Protein AF-A0A399SIH5-F1 (afdb_monomer_lite)

Organism: NCBI:txid33014

InterPro domains:
  IPR046306 Protein of unknown function DUF6421 [PF19985] (27-354)

Foldseek 3Di:
DDDDDDDDDDDDDDPLLVVVLCLCVDPLNVLLQVLLVVLQVQADQLRFRPDLVCLVVNLVSLVSNLVSLVVCLVSQVVLNQLSVLQSVQSVVCSVVPRGRGASVRSLVSDAVLVVQDAFRKDWDWAQFAFVQFHSGRGTKIFIKTFHCDPLNVVCCVPPLPDSAETEIAGPDIHCSVVGLRFWDFSVGGGHPDDDPRRHIYGHLLSLLQLLLVFLVVVCVVVVDDDDPLQVVSSVDSSLSSVLVSLLCSQLQSQQCDDPDHHNPRDPPPDDDLQVVLVSSLVSLVRSLVVLVVLLVVLVPDDPVPDDPSSVSSNSSSVVSNVSSLSCLQGVLVPDDDPPSSSSVVNSVVVVVVD

Radius of gyration: 22.56 Å; chains: 1; bounding box: 66×42×82 Å

Sequence (354 aa):
MSSAAAPAAVIGEPEAVEDVARVAPSPAWLALKDAAVALQPMQVKDGSIPDAAHHAEAARLITVIRDSVRALAPLFPHDAAYLAALDVDFARWVDQGLGVPDFLDSLSAFQPQRDRVDGIRHLVVFPMTTQNGSASRLVEAVLIEVVWPEFVAELEAGDYGNALFVPIRFVDFTPGYDTNSAVLFPETVAMREVPTFTWGAIFADREAARFRRVVRHAAEVTKLELPEDARRLLDDQRLAEETFVMWDLIHDRTHMRGDLPFDPFMIKQRMPFFLYSIEELRCDLTAFREAVRIQRRLAAVDPAERTAADDALLERAGMVQHAVILDRIFRFAITGSRVRNYDGLGGQLLFAWL

Secondary structure (DSSP, 8-state):
---PPPPPP--S-SHHHHHHTTSTT-HHHHHHHHHHHHHGGG--TTS----GGGHHHHHHHHHHHHHHHHHHGGG-GGGHHHHHHHHHHHHHHHHTTS-S---HHHHHH--GGG---TT-EEEEEEEE--TTS-SS-EEEEEEEEE---HHHHHHHHTTT--TTEEEEEEEEE-GGGSSS--EE-GGGB--SS------EEEEHHHHHHHHHHHHHHHHHHHTPPPPHHHHHHHH-HHHHHHHHHHHHHHHHHHHT-SSS---TT-TT----HHHHHHHHHHHHHHHHHHHHHHHHHHHTS-TTT--HHHHHHHHHHHHHHHHHHHIIIIIHHHSS-SSS-HHHHHHHHHHHH-

pLDDT: mean 89.76, std 15.61, range [26.11, 98.94]

Structure (mmCIF, N/CA/C/O backbone):
data_AF-A0A399SIH5-F1
#
_entry.id   AF-A0A399SIH5-F1
#
loop_
_atom_site.group_PDB
_atom_site.id
_atom_site.type_symbol
_atom_site.label_atom_id
_atom_site.label_alt_id
_atom_site.label_comp_id
_atom_site.label_asym_id
_atom_site.label_entity_id
_atom_site.label_seq_id
_atom_site.pdbx_PDB_ins_code
_atom_site.Cartn_x
_atom_site.Cartn_y
_atom_site.Cartn_z
_atom_site.occupancy
_atom_site.B_iso_or_equiv
_atom_site.auth_seq_id
_atom_site.auth_comp_id
_atom_site.auth_asym_id
_atom_site.auth_atom_id
_atom_site.pdbx_PDB_model_num
ATOM 1 N N . MET A 1 1 ? -36.072 -5.102 -52.618 1.00 38.53 1 MET A N 1
ATOM 2 C CA . MET A 1 1 ? -35.632 -5.812 -51.402 1.00 38.53 1 MET A CA 1
ATOM 3 C C . MET A 1 1 ? -34.353 -5.147 -50.926 1.00 38.53 1 MET A C 1
ATOM 5 O O . MET A 1 1 ? -33.321 -5.339 -51.546 1.00 38.53 1 MET A O 1
ATOM 9 N N . SER A 1 2 ? -34.449 -4.288 -49.915 1.00 32.66 2 SER A N 1
ATOM 10 C CA . SER A 1 2 ? -33.301 -3.722 -49.204 1.00 32.66 2 SER A CA 1
ATOM 11 C C . SER A 1 2 ? -33.669 -3.779 -47.728 1.00 32.66 2 SER A C 1
ATOM 13 O O . SER A 1 2 ? -34.624 -3.126 -47.313 1.00 32.66 2 SER A O 1
ATOM 15 N N . SER A 1 3 ? -33.010 -4.666 -46.989 1.00 32.03 3 SER A N 1
ATOM 16 C CA . SER A 1 3 ? -33.192 -4.848 -45.551 1.00 32.03 3 SER A CA 1
ATOM 17 C C . SER A 1 3 ? -32.075 -4.086 -44.853 1.00 32.03 3 SER A C 1
ATOM 19 O O . SER A 1 3 ? -30.923 -4.510 -44.903 1.00 32.03 3 SER A O 1
ATOM 21 N N . ALA A 1 4 ? -32.412 -2.957 -44.232 1.00 34.72 4 ALA A N 1
ATOM 22 C CA . ALA A 1 4 ? -31.512 -2.251 -43.333 1.00 34.72 4 ALA A CA 1
ATOM 23 C C . ALA A 1 4 ? -31.422 -3.035 -42.015 1.00 34.72 4 ALA A C 1
ATOM 25 O O . ALA A 1 4 ? -32.435 -3.256 -41.354 1.00 34.72 4 ALA A O 1
ATOM 26 N N . ALA A 1 5 ? -30.220 -3.488 -41.660 1.00 34.25 5 ALA A N 1
ATOM 27 C CA . ALA A 1 5 ? -29.947 -4.097 -40.366 1.00 34.25 5 ALA A CA 1
ATOM 28 C C . ALA A 1 5 ? -29.841 -3.000 -39.294 1.00 34.25 5 ALA A C 1
ATOM 30 O O . ALA A 1 5 ? -29.122 -2.017 -39.477 1.00 34.25 5 ALA A O 1
ATOM 31 N N . ALA A 1 6 ? -30.576 -3.163 -38.194 1.00 33.84 6 ALA A N 1
ATOM 32 C CA . ALA A 1 6 ? -30.481 -2.306 -37.017 1.00 33.84 6 ALA A CA 1
ATOM 33 C C . ALA A 1 6 ? -29.166 -2.577 -36.257 1.00 33.84 6 ALA A C 1
ATOM 35 O O . ALA A 1 6 ? -28.733 -3.732 -36.210 1.00 33.84 6 ALA A O 1
ATOM 36 N N . PRO A 1 7 ? -28.531 -1.560 -35.644 1.00 32.50 7 PRO A N 1
ATOM 37 C CA . PRO A 1 7 ? -27.351 -1.781 -34.823 1.00 32.50 7 PRO A CA 1
ATOM 38 C C . PRO A 1 7 ? -27.742 -2.490 -33.521 1.00 32.50 7 PRO A C 1
ATOM 40 O O . PRO A 1 7 ? -28.706 -2.117 -32.851 1.00 32.50 7 PRO A O 1
ATOM 43 N N . ALA A 1 8 ? -26.988 -3.538 -33.194 1.00 30.84 8 ALA A N 1
ATOM 44 C CA . ALA A 1 8 ? -27.114 -4.291 -31.958 1.00 30.84 8 ALA A CA 1
ATOM 45 C C . ALA A 1 8 ? -26.747 -3.408 -30.756 1.00 30.84 8 ALA A C 1
ATOM 47 O O . ALA A 1 8 ? -25.714 -2.739 -30.757 1.00 30.84 8 ALA A O 1
ATOM 48 N N . ALA A 1 9 ? -27.604 -3.418 -29.737 1.00 26.11 9 ALA A N 1
ATOM 49 C CA . ALA A 1 9 ? -27.335 -2.791 -28.454 1.00 26.11 9 ALA A CA 1
ATOM 50 C C . ALA A 1 9 ? -26.203 -3.545 -27.742 1.00 26.11 9 ALA A C 1
ATOM 52 O O . ALA A 1 9 ? -26.313 -4.745 -27.490 1.00 26.11 9 ALA A O 1
ATOM 53 N N . VAL A 1 10 ? -25.125 -2.832 -27.420 1.00 32.03 10 VAL A N 1
ATOM 54 C CA . VAL A 1 10 ? -24.095 -3.292 -26.485 1.00 32.03 10 VAL A CA 1
ATOM 55 C C . VAL A 1 10 ? -24.704 -3.207 -25.086 1.00 32.03 10 VAL A C 1
ATOM 57 O O . VAL A 1 10 ? -25.053 -2.125 -24.619 1.00 32.03 10 VAL A O 1
ATOM 60 N N . ILE A 1 11 ? -24.919 -4.364 -24.464 1.00 35.00 11 ILE A N 1
ATOM 61 C CA . ILE A 1 11 ? -25.505 -4.505 -23.129 1.00 35.00 11 ILE A CA 1
ATOM 62 C C . ILE A 1 11 ? -24.367 -4.551 -22.103 1.00 35.00 11 ILE A C 1
ATOM 64 O O . ILE A 1 11 ? -23.522 -5.433 -22.195 1.00 35.00 11 ILE A O 1
ATOM 68 N N . GLY A 1 12 ? -24.429 -3.648 -21.116 1.00 40.28 12 GLY A N 1
ATOM 69 C CA . GLY A 1 12 ? -23.922 -3.848 -19.752 1.00 40.28 12 GLY A CA 1
ATOM 70 C C . GLY A 1 12 ? -22.444 -3.553 -19.492 1.00 40.28 12 GLY A C 1
ATOM 71 O O . GLY A 1 12 ? -21.645 -4.472 -19.537 1.00 40.28 12 GLY A O 1
ATOM 72 N N . GLU A 1 13 ? -22.129 -2.287 -19.186 1.00 45.75 13 GLU A N 1
ATOM 73 C CA . GLU A 1 13 ? -21.290 -1.808 -18.057 1.00 45.75 13 GLU A CA 1
ATOM 74 C C . GLU A 1 13 ? -20.807 -0.366 -18.317 1.00 45.75 13 GLU A C 1
ATOM 76 O O . GLU A 1 13 ? -19.806 -0.136 -18.995 1.00 45.75 13 GLU A O 1
ATOM 81 N N . PRO A 1 14 ? -21.563 0.634 -17.827 1.00 38.62 14 PRO A N 1
ATOM 82 C CA . PRO A 1 14 ? -20.914 1.852 -17.327 1.00 38.62 14 PRO A CA 1
ATOM 83 C C . PRO A 1 14 ? -21.464 2.361 -15.979 1.00 38.62 14 PRO A C 1
ATOM 85 O O . PRO A 1 14 ? -20.824 3.189 -15.341 1.00 38.62 14 PRO A O 1
ATOM 88 N N . GLU A 1 15 ? -22.614 1.865 -15.504 1.00 35.88 15 GLU A N 1
ATOM 89 C CA . GLU A 1 15 ? -23.280 2.419 -14.309 1.00 35.88 15 GLU A CA 1
ATOM 90 C C . GLU A 1 15 ? -22.529 2.112 -13.004 1.00 35.88 15 GLU A C 1
ATOM 92 O O . GLU A 1 15 ? -22.389 2.993 -12.162 1.00 35.88 15 GLU A O 1
ATOM 97 N N . ALA A 1 16 ? -21.982 0.901 -12.846 1.00 46.56 16 ALA A N 1
ATOM 98 C CA . ALA A 1 16 ? -21.290 0.514 -11.613 1.00 46.56 16 ALA A CA 1
ATOM 99 C C . ALA A 1 16 ? -19.972 1.284 -11.409 1.00 46.56 16 ALA A C 1
ATOM 101 O O . ALA A 1 16 ? -19.671 1.701 -10.297 1.00 46.56 16 ALA A O 1
ATOM 102 N N . VAL A 1 17 ? -19.207 1.532 -12.478 1.00 44.59 17 VAL A N 1
ATOM 103 C CA . VAL A 1 17 ? -17.901 2.215 -12.404 1.00 44.59 17 VAL A CA 1
ATOM 104 C C . VAL A 1 17 ? -18.067 3.720 -12.135 1.00 44.59 17 VAL A C 1
ATOM 106 O O . VAL A 1 17 ? -17.287 4.303 -11.378 1.00 44.59 17 VAL A O 1
ATOM 109 N N . GLU A 1 18 ? -19.116 4.352 -12.681 1.00 44.78 18 GLU A N 1
ATOM 110 C CA . GLU A 1 18 ? -19.442 5.757 -12.392 1.00 44.78 18 GLU A CA 1
ATOM 111 C C . GLU A 1 18 ? -19.960 5.981 -10.957 1.00 44.78 18 GLU A C 1
ATOM 113 O O . GLU A 1 18 ? -19.755 7.065 -10.401 1.00 44.78 18 GLU A O 1
ATOM 118 N N . ASP A 1 19 ? -20.577 4.977 -10.320 1.00 55.44 19 ASP A N 1
ATOM 119 C CA . ASP A 1 19 ? -21.121 5.108 -8.959 1.00 55.44 19 ASP A CA 1
ATOM 120 C C . ASP A 1 19 ? -20.035 4.994 -7.872 1.00 55.44 19 ASP A C 1
ATOM 122 O O . ASP A 1 19 ? -20.044 5.752 -6.895 1.00 55.44 19 ASP A O 1
ATOM 126 N N . VAL A 1 20 ? -19.011 4.149 -8.068 1.00 57.31 20 VAL A N 1
ATOM 127 C CA . VAL A 1 20 ? -17.885 4.062 -7.115 1.00 57.31 20 VAL A CA 1
ATOM 128 C C . VAL A 1 20 ? -17.006 5.327 -7.149 1.00 57.31 20 VAL A C 1
ATOM 130 O O . VAL A 1 20 ? -16.393 5.701 -6.141 1.00 57.31 20 VAL A O 1
ATOM 133 N N . ALA A 1 21 ? -16.999 6.067 -8.270 1.00 60.75 21 ALA A N 1
ATOM 134 C CA . ALA A 1 21 ? -16.364 7.387 -8.393 1.00 60.75 21 ALA A CA 1
ATOM 135 C C . ALA A 1 21 ? -16.863 8.400 -7.344 1.00 60.75 21 ALA A C 1
ATOM 137 O O . ALA A 1 21 ? -16.129 9.315 -6.965 1.00 60.75 21 ALA A O 1
ATOM 138 N N . ARG A 1 22 ? -18.087 8.210 -6.831 1.00 75.62 22 ARG A N 1
ATOM 139 C CA . ARG A 1 22 ? -18.769 9.115 -5.896 1.00 75.62 22 ARG A CA 1
ATOM 140 C C . ARG A 1 22 ? -18.737 8.660 -4.438 1.00 75.62 22 ARG A C 1
ATOM 142 O O . ARG A 1 22 ? -19.352 9.317 -3.600 1.00 75.62 22 ARG A O 1
ATOM 149 N N . VAL A 1 23 ? -18.003 7.596 -4.100 1.00 84.56 23 VAL A N 1
ATOM 150 C CA . VAL A 1 23 ? -17.940 7.105 -2.711 1.00 84.56 23 VAL A CA 1
ATOM 151 C C . VAL A 1 23 ? -17.301 8.133 -1.779 1.00 84.56 23 VAL A C 1
ATOM 153 O O . VAL A 1 23 ? -17.862 8.410 -0.723 1.00 84.56 23 VAL A O 1
ATOM 156 N N . ALA A 1 24 ? -16.186 8.753 -2.175 1.00 86.38 24 ALA A N 1
ATOM 157 C CA . ALA A 1 24 ? -15.471 9.728 -1.345 1.00 86.38 24 ALA A CA 1
ATOM 158 C C . ALA A 1 24 ? -16.309 10.969 -0.949 1.00 86.38 24 ALA A C 1
ATOM 160 O O . ALA A 1 24 ? -16.215 11.413 0.191 1.00 86.38 24 ALA A O 1
ATOM 161 N N . PRO A 1 25 ? -17.166 11.542 -1.815 1.00 90.81 25 PRO A N 1
ATOM 162 C CA . PRO A 1 25 ? -18.105 12.583 -1.386 1.00 90.81 25 PRO A CA 1
ATOM 163 C C . PRO A 1 25 ? -19.426 12.046 -0.799 1.00 90.81 25 PRO A C 1
ATOM 165 O O . PRO A 1 25 ? -20.298 12.848 -0.461 1.00 90.81 25 PRO A O 1
ATOM 168 N N . SER A 1 26 ? -19.632 10.726 -0.705 1.00 94.00 26 SER A N 1
ATOM 169 C CA . SER A 1 26 ? -20.916 10.165 -0.268 1.00 94.00 26 SER A CA 1
ATOM 170 C C . SER A 1 26 ? -21.184 10.418 1.226 1.00 94.00 26 SER A C 1
ATOM 172 O O . SER A 1 26 ? -20.269 10.307 2.047 1.00 94.00 26 SER A O 1
ATOM 174 N N . PRO A 1 27 ? -22.444 10.685 1.630 1.00 96.38 27 PRO A N 1
ATOM 175 C CA . PRO A 1 27 ? -22.786 10.869 3.041 1.00 96.38 27 PRO A CA 1
ATOM 176 C C . PRO A 1 27 ? -22.423 9.671 3.927 1.00 96.38 27 PRO A C 1
ATOM 178 O O . PRO A 1 27 ? -22.022 9.863 5.070 1.00 96.38 27 PRO A O 1
ATOM 181 N N . ALA A 1 28 ? -22.539 8.445 3.402 1.00 97.44 28 ALA A N 1
ATOM 182 C CA . ALA A 1 28 ? -22.207 7.230 4.142 1.00 97.44 28 ALA A CA 1
ATOM 183 C C . ALA A 1 28 ? -20.704 7.139 4.439 1.00 97.44 28 ALA A C 1
ATOM 185 O O . ALA A 1 28 ? -20.315 6.846 5.563 1.00 97.44 28 ALA A O 1
ATOM 186 N N . TRP A 1 29 ? -19.848 7.451 3.465 1.00 97.81 29 TRP A N 1
ATOM 187 C CA . TRP A 1 29 ? -18.404 7.474 3.687 1.00 97.81 29 TRP A CA 1
ATOM 188 C C . TRP A 1 29 ? -17.974 8.565 4.670 1.00 97.81 29 TRP A C 1
ATOM 190 O O . TRP A 1 29 ? -17.179 8.298 5.570 1.00 97.81 29 TRP A O 1
ATOM 200 N N . LEU A 1 30 ? -18.530 9.774 4.545 1.00 98.06 30 LEU A N 1
ATOM 201 C CA . LEU A 1 30 ? -18.239 10.864 5.478 1.00 98.06 30 LEU A CA 1
ATOM 202 C C . LEU A 1 30 ? -18.657 10.495 6.909 1.00 98.06 30 LEU A C 1
ATOM 204 O O . LEU A 1 30 ? -17.866 10.655 7.835 1.00 98.06 30 LEU A O 1
ATOM 208 N N . ALA A 1 31 ? -19.845 9.907 7.084 1.00 98.62 31 ALA A N 1
ATOM 209 C CA . ALA A 1 31 ? -20.307 9.421 8.384 1.00 98.62 31 ALA A CA 1
ATOM 210 C C . ALA A 1 31 ? -19.407 8.311 8.955 1.00 98.62 31 ALA A C 1
ATOM 212 O O . ALA A 1 31 ? -19.114 8.318 10.151 1.00 98.62 31 ALA A O 1
ATOM 213 N N . LEU A 1 32 ? -18.937 7.385 8.109 1.00 98.75 32 LEU A N 1
ATOM 214 C CA . LEU A 1 32 ? -17.993 6.335 8.494 1.00 98.75 32 LEU A CA 1
ATOM 215 C C . LEU A 1 32 ? -16.678 6.936 8.996 1.00 98.75 32 LEU A C 1
ATOM 217 O O . LEU A 1 32 ? -16.237 6.598 10.096 1.00 98.75 32 LEU A O 1
ATOM 221 N N . LYS A 1 33 ? -16.074 7.842 8.217 1.00 98.12 33 LYS A N 1
ATOM 222 C CA . LYS A 1 33 ? -14.829 8.532 8.581 1.00 98.12 33 LYS A CA 1
ATOM 223 C C . LYS A 1 33 ? -14.971 9.293 9.890 1.00 98.12 33 LYS A C 1
ATOM 225 O O . LYS A 1 33 ? -14.141 9.116 10.779 1.00 98.12 33 LYS A O 1
ATOM 230 N N . ASP A 1 34 ? -16.017 10.102 10.023 1.00 98.75 34 ASP A N 1
ATOM 231 C CA . ASP A 1 34 ? -16.247 10.915 11.217 1.00 98.75 34 ASP A CA 1
ATOM 232 C C . ASP A 1 34 ? -16.443 10.036 12.458 1.00 98.75 34 ASP A C 1
ATOM 234 O O . ASP A 1 34 ? -15.880 10.319 13.516 1.00 98.75 34 ASP A O 1
ATOM 238 N N . ALA A 1 35 ? -17.191 8.934 12.332 1.00 98.88 35 ALA A N 1
ATOM 239 C CA . ALA A 1 35 ? -17.404 7.998 13.429 1.00 98.88 35 ALA A CA 1
ATOM 240 C C . ALA A 1 35 ? -16.126 7.245 13.819 1.00 98.88 35 ALA A C 1
ATOM 242 O O . ALA A 1 35 ? -15.856 7.096 15.012 1.00 98.88 35 ALA A O 1
ATOM 243 N N . ALA A 1 36 ? -15.325 6.815 12.837 1.00 98.75 36 ALA A N 1
ATOM 244 C CA . ALA A 1 36 ? -14.022 6.209 13.085 1.00 98.75 36 ALA A CA 1
ATOM 245 C C . ALA A 1 36 ? -13.118 7.189 13.841 1.00 98.75 36 ALA A C 1
ATOM 247 O O . ALA A 1 36 ? -12.663 6.860 14.931 1.00 98.75 36 ALA A O 1
ATOM 248 N N . VAL A 1 37 ? -12.952 8.421 13.343 1.00 98.69 37 VAL A N 1
ATOM 249 C CA . VAL A 1 37 ? -12.130 9.469 13.976 1.00 98.69 37 VAL A CA 1
ATOM 250 C C . VAL A 1 37 ? -12.610 9.804 15.389 1.00 98.69 37 VAL A C 1
ATOM 252 O O . VAL A 1 37 ? -11.790 9.935 16.295 1.00 98.69 37 VAL A O 1
ATOM 255 N N . ALA A 1 38 ? -13.921 9.908 15.610 1.00 98.81 38 ALA A N 1
ATOM 256 C CA . ALA A 1 38 ? -14.483 10.189 16.930 1.00 98.81 38 ALA A CA 1
ATOM 257 C C . ALA A 1 38 ? -14.276 9.042 17.938 1.00 98.81 38 ALA A C 1
ATOM 259 O O . ALA A 1 38 ? -14.252 9.295 19.143 1.00 98.81 38 ALA A O 1
ATOM 260 N N . LEU A 1 39 ? -14.110 7.800 17.468 1.00 98.75 39 LEU A N 1
ATOM 261 C CA . LEU A 1 39 ? -13.856 6.630 18.312 1.00 98.75 39 LEU A CA 1
ATOM 262 C C . LEU A 1 39 ? -12.399 6.575 18.800 1.00 98.75 39 LEU A C 1
ATOM 264 O O . LEU A 1 39 ? -12.144 6.154 19.930 1.00 98.75 39 LEU A O 1
ATOM 268 N N . GLN A 1 40 ? -11.446 7.028 17.978 1.00 98.44 40 GLN A N 1
ATOM 269 C CA . GLN A 1 40 ? -10.003 6.888 18.232 1.00 98.44 40 GLN A CA 1
ATOM 270 C C . GLN A 1 40 ? -9.533 7.420 19.601 1.00 98.44 40 GLN A C 1
ATOM 272 O O . GLN A 1 40 ? -8.745 6.726 20.244 1.00 98.44 40 GLN A O 1
ATOM 277 N N . PRO A 1 41 ? -10.004 8.578 20.118 1.00 98.31 41 PRO A N 1
ATOM 278 C CA . PRO A 1 41 ? -9.590 9.082 21.431 1.00 98.31 41 PRO A CA 1
ATOM 279 C C . PRO A 1 41 ? -9.961 8.173 22.611 1.00 98.31 41 PRO A C 1
ATOM 281 O O . PRO A 1 41 ? -9.395 8.326 23.691 1.00 98.31 41 PRO A O 1
ATOM 284 N N . MET A 1 42 ? -10.914 7.254 22.426 1.00 98.62 42 MET A N 1
ATOM 285 C CA . MET A 1 42 ? -11.361 6.307 23.454 1.00 98.62 42 MET A CA 1
ATOM 286 C C . MET A 1 42 ? -10.533 5.016 23.447 1.00 98.62 42 MET A C 1
ATOM 288 O O . MET A 1 42 ? -10.570 4.257 24.417 1.00 98.62 42 MET A O 1
ATOM 292 N N . GLN A 1 43 ? -9.799 4.754 22.362 1.00 98.69 43 GLN A N 1
ATOM 293 C CA . GLN A 1 43 ? -9.000 3.547 22.197 1.00 98.69 43 GLN A CA 1
ATOM 294 C C . GLN A 1 43 ? -7.633 3.693 22.871 1.00 98.69 43 GLN A C 1
ATOM 296 O O . GLN A 1 43 ? -6.935 4.696 22.714 1.00 98.69 43 GLN A O 1
ATOM 301 N N . VAL A 1 44 ? -7.207 2.651 23.585 1.00 98.44 44 VAL A N 1
ATOM 302 C CA . VAL A 1 44 ? -5.826 2.536 24.072 1.00 98.44 44 VAL A CA 1
ATOM 303 C C . VAL A 1 44 ? -4.949 1.803 23.050 1.00 98.44 44 VAL A C 1
ATOM 305 O O . VAL A 1 44 ? -5.383 1.446 21.958 1.00 98.44 44 VAL A O 1
ATOM 308 N N . LYS A 1 45 ? -3.672 1.581 23.382 1.00 97.94 45 LYS A N 1
ATOM 309 C CA . LYS A 1 45 ? -2.657 1.085 22.437 1.00 97.94 45 LYS A CA 1
ATOM 310 C C . LYS A 1 45 ? -3.037 -0.210 21.705 1.00 97.94 45 LYS A C 1
ATOM 312 O O . LYS A 1 45 ? -2.731 -0.349 20.523 1.00 97.94 45 LYS A O 1
ATOM 317 N N . ASP A 1 46 ? -3.655 -1.165 22.390 1.00 97.81 46 ASP A N 1
ATOM 318 C CA . ASP A 1 46 ? -4.063 -2.443 21.792 1.00 97.81 46 ASP A CA 1
ATOM 319 C C . ASP A 1 46 ? -5.399 -2.375 21.034 1.00 97.81 46 ASP A C 1
ATOM 321 O O . ASP A 1 46 ? -5.793 -3.370 20.428 1.00 97.81 46 ASP A O 1
ATOM 325 N N . GLY A 1 47 ? -6.038 -1.202 21.023 1.00 98.31 47 GLY A N 1
ATOM 326 C CA . GLY A 1 47 ? -7.302 -0.908 20.360 1.00 98.31 47 GLY A CA 1
ATOM 327 C C . GLY A 1 47 ? -8.533 -1.043 21.250 1.00 98.31 47 GLY A C 1
ATOM 328 O O . GLY A 1 47 ? -9.609 -0.640 20.814 1.00 98.31 47 GLY A O 1
ATOM 329 N N . SER A 1 48 ? -8.391 -1.567 22.473 1.00 98.69 48 SER A N 1
ATOM 330 C CA . SER A 1 48 ? -9.495 -1.707 23.430 1.00 98.69 48 SER A CA 1
ATOM 331 C C . SER A 1 48 ? -9.975 -0.364 23.992 1.00 98.69 48 SER A C 1
ATOM 333 O O . SER A 1 48 ? -9.266 0.643 23.926 1.00 98.69 48 SER A O 1
ATOM 335 N N . ILE A 1 49 ? -11.176 -0.355 24.576 1.00 98.75 49 ILE A N 1
ATOM 336 C CA . ILE A 1 49 ? -11.766 0.794 25.276 1.00 98.75 4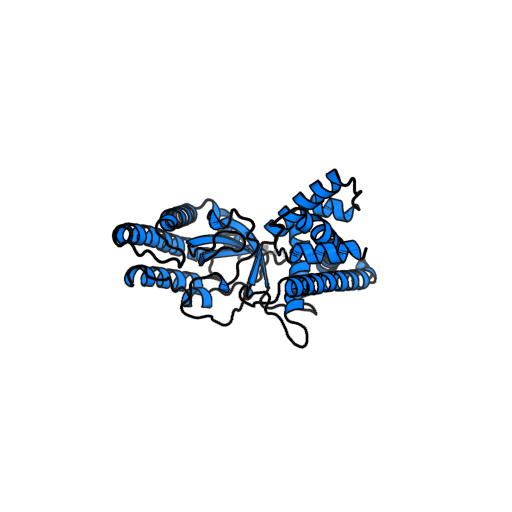9 ILE A CA 1
ATOM 337 C C . ILE A 1 49 ? -12.052 0.357 26.723 1.00 98.75 49 ILE A C 1
ATOM 339 O O . ILE A 1 49 ? -13.136 -0.144 27.016 1.00 98.75 49 ILE A O 1
ATOM 343 N N . PRO A 1 50 ? -11.083 0.480 27.650 1.00 97.94 50 PRO A N 1
ATOM 344 C CA . PRO A 1 50 ? -11.219 -0.058 29.005 1.00 97.94 50 PRO A CA 1
ATOM 345 C C . PRO A 1 50 ? -12.113 0.790 29.921 1.00 97.94 50 PRO A C 1
ATOM 347 O O . PRO A 1 50 ? -12.656 0.267 30.893 1.00 97.94 50 PRO A O 1
ATOM 350 N N . ASP A 1 51 ? -12.259 2.090 29.646 1.00 97.69 51 ASP A N 1
ATOM 351 C CA . ASP A 1 51 ? -13.109 2.970 30.448 1.00 97.69 51 ASP A CA 1
ATOM 352 C C . ASP A 1 51 ? -14.586 2.777 30.077 1.00 97.69 51 ASP A C 1
ATOM 354 O O . ASP A 1 51 ? -15.048 3.203 29.014 1.00 97.69 51 ASP A O 1
ATOM 358 N N . ALA A 1 52 ? -15.339 2.158 30.988 1.00 97.19 52 ALA A N 1
ATOM 359 C CA . ALA A 1 52 ? -16.766 1.900 30.829 1.00 97.19 52 ALA A CA 1
ATOM 360 C C . ALA A 1 52 ? -17.600 3.179 30.624 1.00 97.19 52 ALA A C 1
ATOM 362 O O . ALA A 1 52 ? -18.683 3.110 30.040 1.00 97.19 52 ALA A O 1
ATOM 363 N N . ALA A 1 53 ? -17.106 4.352 31.043 1.00 98.06 53 ALA A N 1
ATOM 364 C CA . ALA A 1 53 ? -17.772 5.627 30.779 1.00 98.06 53 ALA A CA 1
ATOM 365 C C . ALA A 1 53 ? -17.854 5.952 29.275 1.00 98.06 53 ALA A C 1
ATOM 367 O O . ALA A 1 53 ? -18.752 6.682 28.853 1.00 98.06 53 ALA A O 1
ATOM 368 N N . HIS A 1 54 ? -16.958 5.389 28.458 1.00 98.25 54 HIS A N 1
ATOM 369 C CA . HIS A 1 54 ? -16.943 5.571 27.007 1.00 98.25 54 HIS A CA 1
ATOM 370 C C . HIS A 1 54 ? -17.777 4.534 26.245 1.00 98.25 54 HIS A C 1
ATOM 372 O O . HIS A 1 54 ? -18.088 4.756 25.078 1.00 98.25 54 HIS A O 1
ATOM 378 N N . HIS A 1 55 ? -18.190 3.427 26.874 1.00 98.56 55 HIS A N 1
ATOM 379 C CA . HIS A 1 55 ? -18.806 2.291 26.171 1.00 98.56 55 HIS A CA 1
ATOM 380 C C . HIS A 1 55 ? -20.102 2.644 25.441 1.00 98.56 55 HIS A C 1
ATOM 382 O O . HIS A 1 55 ? -20.302 2.209 24.310 1.00 98.56 55 HIS A O 1
ATOM 388 N N . ALA A 1 56 ? -20.966 3.458 26.053 1.00 98.56 56 ALA A N 1
ATOM 389 C CA . ALA A 1 56 ? -22.230 3.857 25.433 1.00 98.56 56 ALA A CA 1
ATOM 390 C C . ALA A 1 56 ? -22.011 4.688 24.156 1.00 98.56 56 ALA A C 1
ATOM 392 O O . ALA A 1 56 ? -22.675 4.463 23.145 1.00 98.56 56 ALA A O 1
ATOM 393 N N . GLU A 1 57 ? -21.058 5.620 24.188 1.00 98.75 57 GLU A N 1
ATOM 394 C CA . GLU A 1 57 ? -20.735 6.451 23.029 1.00 98.75 57 GLU A CA 1
ATOM 395 C C . GLU A 1 57 ? -19.970 5.657 21.964 1.00 98.75 57 GLU A C 1
ATOM 397 O O . GLU A 1 57 ? -20.300 5.739 20.783 1.00 98.75 57 GLU A O 1
ATOM 402 N N . ALA A 1 58 ? -19.016 4.817 22.370 1.00 98.81 58 ALA A N 1
ATOM 403 C CA . ALA A 1 58 ? -18.302 3.924 21.465 1.00 98.81 58 ALA A CA 1
ATOM 404 C C . ALA A 1 58 ? -19.263 2.988 20.715 1.00 98.81 58 ALA A C 1
ATOM 406 O O . ALA A 1 58 ? -19.173 2.866 19.496 1.00 98.81 58 ALA A O 1
ATOM 407 N N . ALA A 1 59 ? -20.241 2.392 21.405 1.00 98.81 59 ALA A N 1
ATOM 408 C CA . ALA A 1 59 ? -21.268 1.561 20.777 1.00 98.81 59 ALA A CA 1
ATOM 409 C C . ALA A 1 59 ? -22.124 2.348 19.766 1.00 98.81 59 ALA A C 1
ATOM 411 O O . ALA A 1 59 ? -22.456 1.831 18.694 1.00 98.81 59 ALA A O 1
ATOM 412 N N . ARG A 1 60 ? -22.450 3.614 20.066 1.00 98.88 60 ARG A N 1
ATOM 413 C CA . ARG A 1 60 ? -23.168 4.506 19.142 1.00 98.88 60 ARG A CA 1
ATOM 414 C C . ARG A 1 60 ? -22.338 4.797 17.889 1.00 98.88 60 ARG A C 1
ATOM 416 O O . ARG A 1 60 ? -22.862 4.686 16.784 1.00 98.88 60 ARG A O 1
ATOM 423 N N . LEU A 1 61 ? -21.056 5.131 18.043 1.00 98.94 61 LEU A N 1
ATOM 424 C CA . LEU A 1 61 ? -20.139 5.389 16.927 1.00 98.94 61 LEU A CA 1
ATOM 425 C C . LEU A 1 61 ? -19.917 4.133 16.074 1.00 98.94 61 LEU A C 1
ATOM 427 O O . LEU A 1 61 ? -20.012 4.196 14.852 1.00 98.94 61 LEU A O 1
ATOM 431 N N . ILE A 1 62 ? -19.722 2.973 16.704 1.00 98.88 62 ILE A N 1
ATOM 432 C CA . ILE A 1 62 ? -19.597 1.689 16.002 1.00 98.88 62 ILE A CA 1
ATOM 433 C C . ILE A 1 62 ? -20.887 1.349 15.246 1.00 98.88 62 ILE A C 1
ATOM 435 O O . ILE A 1 62 ? -20.821 0.837 14.133 1.00 98.88 62 ILE A O 1
ATOM 439 N N . THR A 1 63 ? -22.062 1.688 15.782 1.00 98.88 63 THR A N 1
ATOM 440 C CA . THR A 1 63 ? -23.330 1.540 15.046 1.00 98.88 63 THR A CA 1
ATOM 441 C C . THR A 1 63 ? -23.338 2.387 13.769 1.00 98.88 63 THR A C 1
ATOM 443 O O . THR A 1 63 ? -23.695 1.871 12.715 1.00 98.88 63 THR A O 1
ATOM 446 N N . VAL A 1 64 ? -22.852 3.635 13.822 1.00 98.88 64 VAL A N 1
ATOM 447 C CA . VAL A 1 64 ? -22.712 4.492 12.627 1.00 98.88 64 VAL A CA 1
ATOM 448 C C . VAL A 1 64 ? -21.736 3.891 11.610 1.00 98.88 64 VAL A C 1
ATOM 450 O O . VAL A 1 64 ? -22.037 3.882 10.416 1.00 98.88 64 VAL A O 1
ATOM 453 N N . ILE A 1 65 ? -20.597 3.350 12.061 1.00 98.94 65 ILE A N 1
ATOM 454 C CA . ILE A 1 65 ? -19.634 2.654 11.188 1.00 98.94 65 ILE A CA 1
ATOM 455 C C . ILE A 1 65 ? -20.322 1.479 10.485 1.00 98.94 65 ILE A C 1
ATOM 457 O O . ILE A 1 65 ? -20.274 1.377 9.262 1.00 98.94 65 ILE A O 1
ATOM 461 N N . ARG A 1 66 ? -21.022 0.631 11.243 1.00 98.81 66 ARG A N 1
ATOM 462 C CA . ARG A 1 66 ? -21.749 -0.542 10.739 1.00 98.81 66 ARG A CA 1
ATOM 463 C C . ARG A 1 66 ? -22.848 -0.179 9.736 1.00 98.81 66 ARG A C 1
ATOM 465 O O . ARG A 1 66 ? -22.944 -0.800 8.679 1.00 98.81 66 ARG A O 1
ATOM 472 N N . ASP A 1 67 ? -23.659 0.836 10.037 1.00 98.81 67 ASP A N 1
ATOM 473 C CA . ASP A 1 67 ? -24.691 1.347 9.125 1.00 98.81 67 ASP A CA 1
ATOM 474 C C . ASP A 1 67 ? -24.080 1.874 7.823 1.00 98.81 67 ASP A C 1
ATOM 476 O O . ASP A 1 67 ? -24.583 1.587 6.736 1.00 98.81 67 ASP A O 1
ATOM 480 N N . SER A 1 68 ? -22.961 2.589 7.926 1.00 98.75 68 SER A N 1
ATOM 481 C CA . SER A 1 68 ? -22.254 3.135 6.769 1.00 98.75 68 SER A CA 1
ATOM 482 C C . SER A 1 68 ? -21.622 2.037 5.911 1.00 98.75 68 SER A C 1
ATOM 484 O O . SER A 1 68 ? -21.747 2.079 4.691 1.00 98.75 68 SER A O 1
ATOM 486 N N . VAL A 1 69 ? -21.019 1.012 6.527 1.00 98.56 69 VAL A N 1
ATOM 487 C CA . VAL A 1 69 ? -20.510 -0.180 5.825 1.00 98.56 69 VAL A CA 1
ATOM 488 C C . VAL A 1 69 ? -21.638 -0.877 5.065 1.00 98.56 69 VAL A C 1
ATOM 490 O O . VAL A 1 69 ? -21.487 -1.145 3.876 1.00 98.56 69 VAL A O 1
ATOM 493 N N . ARG A 1 70 ? -22.799 -1.106 5.696 1.00 98.56 70 ARG A N 1
ATOM 494 C CA . ARG A 1 70 ? -23.969 -1.697 5.018 1.00 98.56 70 ARG A CA 1
ATOM 495 C C . ARG A 1 70 ? -24.471 -0.847 3.851 1.00 98.56 70 ARG A C 1
ATOM 497 O O . ARG A 1 70 ? -24.854 -1.404 2.828 1.00 98.56 70 ARG A O 1
ATOM 504 N N . ALA A 1 71 ? -24.480 0.477 4.002 1.00 97.75 71 ALA A N 1
ATOM 505 C CA . ALA A 1 71 ? -24.914 1.396 2.952 1.00 97.75 71 ALA A CA 1
ATOM 506 C C . ALA A 1 71 ? -23.942 1.436 1.761 1.00 97.75 71 ALA A C 1
ATOM 508 O O . ALA A 1 71 ? -24.378 1.601 0.625 1.00 97.75 71 ALA A O 1
ATOM 509 N N . LEU A 1 72 ? -22.640 1.277 2.016 1.00 97.00 72 LEU A N 1
ATOM 510 C CA . LEU A 1 72 ? -21.592 1.286 0.995 1.00 97.00 72 LEU A CA 1
ATOM 511 C C . LEU A 1 72 ? -21.390 -0.078 0.325 1.00 97.00 72 LEU A C 1
ATOM 513 O O . LEU A 1 72 ? -20.987 -0.120 -0.832 1.00 97.00 72 LEU A O 1
ATOM 517 N N . ALA A 1 73 ? -21.687 -1.185 1.011 1.00 97.31 73 ALA A N 1
ATOM 518 C CA . ALA A 1 73 ? -21.424 -2.539 0.523 1.00 97.31 73 ALA A CA 1
ATOM 519 C C . ALA A 1 73 ? -21.957 -2.863 -0.888 1.00 97.31 73 ALA A C 1
ATOM 521 O O . ALA A 1 73 ? -21.236 -3.531 -1.628 1.00 97.31 73 ALA A O 1
ATOM 522 N N . PRO A 1 74 ? -23.139 -2.381 -1.328 1.00 96.19 74 PRO A N 1
ATOM 523 C CA . PRO A 1 74 ? -23.605 -2.603 -2.699 1.00 96.19 74 PRO A CA 1
ATOM 524 C C . PRO A 1 74 ? -22.675 -2.049 -3.790 1.00 96.19 74 PRO A C 1
ATOM 526 O O . PRO A 1 74 ? -22.736 -2.519 -4.921 1.00 96.19 74 PRO A O 1
ATOM 529 N N . LEU A 1 75 ? -21.816 -1.078 -3.459 1.00 95.25 75 LEU A N 1
ATOM 530 C CA . LEU A 1 75 ? -20.831 -0.488 -4.374 1.00 95.25 75 LEU A CA 1
ATOM 531 C C . LEU A 1 75 ? -19.549 -1.330 -4.495 1.00 95.25 75 LEU A C 1
ATOM 533 O O . LEU A 1 75 ? -18.723 -1.058 -5.361 1.00 95.25 75 LEU A O 1
ATOM 537 N N . PHE A 1 76 ? -19.384 -2.349 -3.647 1.00 95.75 76 PHE A N 1
ATOM 538 C CA . PHE A 1 76 ? -18.214 -3.230 -3.607 1.00 95.75 76 PHE A CA 1
ATOM 539 C C . PHE A 1 76 ? -18.644 -4.709 -3.647 1.00 95.75 76 PHE A C 1
ATOM 541 O O . PHE A 1 76 ? -18.421 -5.452 -2.687 1.00 95.75 76 PHE A O 1
ATOM 548 N N . PRO A 1 77 ? -19.306 -5.166 -4.729 1.00 95.88 77 PRO A N 1
ATOM 549 C CA . PRO A 1 77 ? -19.864 -6.517 -4.797 1.00 95.88 77 PRO A CA 1
ATOM 550 C C . PRO A 1 77 ? -18.801 -7.624 -4.706 1.00 95.88 77 PRO A C 1
ATOM 552 O O . PRO A 1 77 ? -19.088 -8.695 -4.170 1.00 95.88 77 PRO A O 1
ATOM 555 N N . HIS A 1 78 ? -17.576 -7.369 -5.173 1.00 96.31 78 HIS A N 1
ATOM 556 C CA . HIS A 1 78 ? -16.428 -8.278 -5.046 1.00 96.31 78 HIS A CA 1
ATOM 557 C C . HIS A 1 78 ? -15.987 -8.485 -3.588 1.00 96.31 78 HIS A C 1
ATOM 559 O O . HIS A 1 78 ? -15.533 -9.565 -3.226 1.00 96.31 78 HIS A O 1
ATOM 565 N N . ASP A 1 79 ? -16.232 -7.500 -2.723 1.00 98.00 79 ASP A N 1
ATOM 566 C CA . ASP A 1 79 ? -15.878 -7.514 -1.300 1.00 98.00 79 ASP A CA 1
ATOM 567 C C . ASP A 1 79 ? -17.050 -7.923 -0.383 1.00 98.00 79 ASP A C 1
ATOM 569 O O . ASP A 1 79 ? -16.943 -7.853 0.844 1.00 98.00 79 ASP A O 1
ATOM 573 N N . ALA A 1 80 ? -18.185 -8.368 -0.937 1.00 98.19 80 ALA A N 1
ATOM 574 C CA . ALA A 1 80 ? -19.424 -8.580 -0.178 1.00 98.19 80 ALA A CA 1
ATOM 575 C C . ALA A 1 80 ? -19.263 -9.517 1.036 1.00 98.19 80 ALA A C 1
ATOM 577 O O . ALA A 1 80 ? -19.818 -9.253 2.105 1.00 98.19 80 ALA A O 1
ATOM 578 N N . ALA A 1 81 ? -18.484 -10.596 0.896 1.00 98.50 81 ALA A N 1
ATOM 579 C CA . ALA A 1 81 ? -18.218 -11.529 1.992 1.00 98.50 81 ALA A CA 1
ATOM 580 C C . ALA A 1 81 ? -17.416 -10.874 3.129 1.00 98.50 81 ALA A C 1
ATOM 582 O O . ALA A 1 81 ? -17.720 -11.084 4.304 1.00 98.50 81 ALA A O 1
ATOM 583 N N . TYR A 1 82 ? -16.428 -10.050 2.779 1.00 98.62 82 TYR A N 1
ATOM 584 C CA . TYR A 1 82 ? -15.630 -9.296 3.738 1.00 98.62 82 TYR A CA 1
ATOM 585 C C . TYR A 1 82 ? -16.466 -8.238 4.456 1.00 98.62 82 TYR A C 1
ATOM 587 O O . TYR A 1 82 ? -16.458 -8.204 5.683 1.00 98.62 82 TYR A O 1
ATOM 595 N N . LEU A 1 83 ? -17.247 -7.432 3.733 1.00 98.75 83 LEU A N 1
ATOM 596 C CA . LEU A 1 83 ? -18.053 -6.369 4.343 1.00 98.75 83 LEU A CA 1
ATOM 597 C C . LEU A 1 83 ? -19.160 -6.923 5.254 1.00 98.75 83 LEU A C 1
ATOM 599 O O . LEU A 1 83 ? -19.473 -6.322 6.283 1.00 98.75 83 LEU A O 1
ATOM 603 N N . ALA A 1 84 ? -19.711 -8.097 4.930 1.00 98.75 84 ALA A N 1
ATOM 604 C CA . ALA A 1 84 ? -20.637 -8.806 5.810 1.00 98.75 84 ALA A CA 1
ATOM 605 C C . ALA A 1 84 ? -19.950 -9.316 7.090 1.00 98.75 84 ALA A C 1
ATOM 607 O O . ALA A 1 84 ? -20.484 -9.141 8.184 1.00 98.75 84 ALA A O 1
ATOM 608 N N . ALA A 1 85 ? -18.760 -9.916 6.973 1.00 98.81 85 ALA A N 1
ATOM 609 C CA . ALA A 1 85 ? -17.980 -10.361 8.129 1.00 98.81 85 ALA A CA 1
ATOM 610 C C . ALA A 1 85 ? -17.523 -9.182 9.005 1.00 98.81 85 ALA A C 1
ATOM 612 O O . ALA A 1 85 ? -17.537 -9.275 10.230 1.00 98.81 85 ALA A O 1
ATOM 613 N N . LEU A 1 86 ? -17.186 -8.048 8.388 1.00 98.88 86 LEU A N 1
ATOM 614 C CA . LEU A 1 86 ? -16.768 -6.831 9.073 1.00 98.88 86 LEU A CA 1
ATOM 615 C C . LEU A 1 86 ? -17.877 -6.277 9.978 1.00 98.88 86 LEU A C 1
ATOM 617 O O . LEU A 1 86 ? -17.614 -5.913 11.125 1.00 98.88 86 LEU A O 1
ATOM 621 N N . ASP A 1 87 ? -19.125 -6.255 9.498 1.00 98.69 87 ASP A N 1
ATOM 622 C CA . ASP A 1 87 ? -20.275 -5.855 10.319 1.00 98.69 87 ASP A CA 1
ATOM 623 C C . ASP A 1 87 ? -20.444 -6.751 11.556 1.00 98.69 87 ASP A C 1
ATOM 625 O O . ASP A 1 87 ? -20.738 -6.258 12.651 1.00 98.69 87 ASP A O 1
ATOM 629 N N . VAL A 1 88 ? -20.236 -8.060 11.388 1.00 98.81 88 VAL A N 1
ATOM 630 C CA . VAL A 1 88 ? -20.317 -9.051 12.469 1.00 98.81 88 VAL A CA 1
ATOM 631 C C . VAL A 1 88 ? -19.187 -8.863 13.481 1.00 98.81 88 VAL A C 1
ATOM 633 O O . VAL A 1 88 ? -19.451 -8.881 14.683 1.00 98.81 88 VAL A O 1
ATOM 636 N N . ASP A 1 89 ? -17.955 -8.631 13.029 1.00 98.81 89 ASP A N 1
ATOM 637 C CA . ASP A 1 89 ? -16.802 -8.413 13.909 1.00 98.81 89 ASP A CA 1
ATOM 638 C C . ASP A 1 89 ? -16.982 -7.152 14.772 1.00 98.81 89 ASP A C 1
ATOM 640 O O . ASP A 1 89 ? -16.766 -7.194 15.987 1.00 98.81 89 ASP A O 1
ATOM 644 N N . PHE A 1 90 ? -17.484 -6.055 14.191 1.00 98.88 90 PHE A N 1
ATOM 645 C CA . PHE A 1 90 ? -17.836 -4.851 14.952 1.00 98.88 90 PHE A CA 1
ATOM 646 C C . PHE A 1 90 ? -18.961 -5.098 15.963 1.00 98.88 90 PHE A C 1
ATOM 648 O O . PHE A 1 90 ? -18.873 -4.627 17.099 1.00 98.88 90 PHE A O 1
ATOM 655 N N . ALA A 1 91 ? -20.012 -5.829 15.574 1.00 98.75 91 ALA A N 1
ATOM 656 C CA . ALA A 1 91 ? -21.103 -6.189 16.482 1.00 98.75 91 ALA A CA 1
ATOM 657 C C . ALA A 1 91 ? -20.580 -6.983 17.686 1.00 98.75 91 ALA A C 1
ATOM 659 O O . ALA A 1 91 ? -20.824 -6.618 18.835 1.00 98.75 91 ALA A O 1
ATOM 660 N N . ARG A 1 92 ? -19.778 -8.017 17.407 1.00 98.75 92 ARG A N 1
ATOM 661 C CA . ARG A 1 92 ? -19.154 -8.874 18.414 1.00 98.75 92 ARG A CA 1
ATOM 662 C C . ARG A 1 92 ? -18.266 -8.076 19.362 1.00 98.75 92 ARG A C 1
ATOM 664 O O . ARG A 1 92 ? -18.299 -8.324 20.564 1.00 98.75 92 ARG A O 1
ATOM 671 N N . TRP A 1 93 ? -17.485 -7.127 18.850 1.00 98.75 93 TRP A N 1
ATOM 672 C CA . TRP A 1 93 ? -16.602 -6.310 19.680 1.00 98.75 93 TRP A CA 1
ATOM 673 C C . TRP A 1 93 ? -17.378 -5.461 20.700 1.00 98.75 93 TRP A C 1
ATOM 675 O O . TRP A 1 93 ? -16.974 -5.378 21.863 1.00 98.75 93 TRP A O 1
ATOM 685 N N . VAL A 1 94 ? -18.527 -4.902 20.302 1.00 98.69 94 VAL A N 1
ATOM 686 C CA . VAL A 1 94 ? -19.445 -4.201 21.217 1.00 98.69 94 VAL A CA 1
ATOM 687 C C . VAL A 1 94 ? -20.052 -5.171 22.233 1.00 98.69 94 VAL A C 1
ATOM 689 O O . VAL A 1 94 ? -19.977 -4.911 23.434 1.00 98.69 94 VAL A O 1
ATOM 692 N N . ASP A 1 95 ? -20.595 -6.304 21.778 1.00 98.44 95 ASP A N 1
ATOM 693 C CA . ASP A 1 95 ? -21.260 -7.299 22.637 1.00 98.44 95 ASP A CA 1
ATOM 694 C C . ASP A 1 95 ? -20.313 -7.910 23.686 1.00 98.44 95 ASP A C 1
ATOM 696 O O . ASP A 1 95 ? -20.739 -8.312 24.770 1.00 98.44 95 ASP A O 1
ATOM 700 N N . GLN A 1 96 ? -19.014 -7.955 23.385 1.00 97.81 96 GLN A N 1
ATOM 701 C CA . GLN A 1 96 ? -17.961 -8.440 24.280 1.00 97.81 96 GLN A CA 1
ATOM 702 C C . GLN A 1 96 ? -17.371 -7.346 25.187 1.00 97.81 96 GLN A C 1
ATOM 704 O O . GLN A 1 96 ? -16.390 -7.595 25.889 1.00 97.81 96 GLN A O 1
ATOM 709 N N . GLY A 1 97 ? -17.955 -6.145 25.206 1.00 98.12 97 GLY A N 1
ATOM 710 C CA . GLY A 1 97 ? -17.571 -5.073 26.127 1.00 98.12 97 GLY A CA 1
ATOM 711 C C . GLY A 1 97 ? -16.322 -4.294 25.714 1.00 98.12 97 GLY A C 1
ATOM 712 O O . GLY A 1 97 ? -15.628 -3.771 26.584 1.00 98.12 97 GLY A O 1
ATOM 713 N N . LEU A 1 98 ? -16.031 -4.214 24.409 1.00 98.62 98 LEU A N 1
ATOM 714 C CA . LEU A 1 98 ? -14.969 -3.373 23.836 1.00 98.62 98 LEU A CA 1
ATOM 715 C C . LEU A 1 98 ? -13.558 -3.688 24.373 1.00 98.62 98 LEU A C 1
ATOM 717 O O . LEU A 1 98 ? -12.725 -2.796 24.556 1.00 98.62 98 LEU A O 1
ATOM 721 N N . GLY A 1 99 ? -13.282 -4.978 24.601 1.00 98.44 99 GLY A N 1
ATOM 722 C CA . GLY A 1 99 ? -11.948 -5.500 24.919 1.00 98.44 99 GLY A CA 1
ATOM 723 C C . GLY A 1 99 ? -10.954 -5.367 23.756 1.00 98.44 99 GLY A C 1
ATOM 724 O O . GLY A 1 99 ? -11.138 -4.554 22.853 1.00 98.44 99 GLY A O 1
ATOM 725 N N . VAL A 1 100 ? -9.874 -6.154 23.750 1.00 98.56 100 VAL A N 1
ATOM 726 C CA . VAL A 1 100 ? -8.937 -6.157 22.608 1.00 98.56 100 VAL A CA 1
ATOM 727 C C . VAL A 1 100 ? -9.696 -6.584 21.340 1.00 98.56 100 VAL A C 1
ATOM 729 O O . VAL A 1 100 ? -10.325 -7.643 21.376 1.00 98.56 100 VAL A O 1
ATOM 732 N N . PRO A 1 101 ? -9.675 -5.802 20.242 1.00 98.38 101 PRO A N 1
ATOM 733 C CA . PRO A 1 101 ? -10.448 -6.131 19.049 1.00 98.38 101 PRO A CA 1
ATOM 734 C C . PRO A 1 101 ? -9.947 -7.417 18.375 1.00 98.38 101 PRO A C 1
ATOM 736 O O . PRO A 1 101 ? -8.738 -7.639 18.270 1.00 98.38 101 PRO A O 1
ATOM 739 N N . ASP A 1 102 ? -10.878 -8.227 17.871 1.00 98.06 102 ASP A N 1
ATOM 740 C CA . ASP A 1 102 ? -10.599 -9.407 17.047 1.00 98.06 102 ASP A CA 1
ATOM 741 C C . ASP A 1 102 ? -11.385 -9.323 15.737 1.00 98.06 102 ASP A C 1
ATOM 743 O O . ASP A 1 102 ? -12.605 -9.503 15.733 1.00 98.06 102 ASP A O 1
ATOM 747 N N . PHE A 1 103 ? -10.670 -9.042 14.648 1.00 98.56 103 PHE A N 1
ATOM 748 C CA . PHE A 1 103 ? -11.205 -8.889 13.294 1.00 98.56 103 PHE A CA 1
ATOM 749 C C . PHE A 1 103 ? -10.670 -9.974 12.347 1.00 98.56 103 PHE A C 1
ATOM 751 O O . PHE A 1 103 ? -10.571 -9.771 11.139 1.00 98.56 103 PHE A O 1
ATOM 758 N N . LEU A 1 104 ? -10.276 -11.139 12.879 1.00 98.25 104 LEU A N 1
ATOM 759 C CA . LEU A 1 104 ? -9.694 -12.204 12.059 1.00 98.25 104 LEU A CA 1
ATOM 760 C C . LEU A 1 104 ? -10.662 -12.733 10.986 1.00 98.25 104 LEU A C 1
ATOM 762 O O . LEU A 1 104 ? -10.218 -13.120 9.904 1.00 98.25 104 LEU A O 1
ATOM 766 N N . ASP A 1 105 ? -11.967 -12.752 11.256 1.00 98.31 105 ASP A N 1
ATOM 767 C CA . ASP A 1 105 ? -12.942 -13.327 10.325 1.00 98.31 105 ASP A CA 1
ATOM 768 C C . ASP A 1 105 ? -13.114 -12.416 9.097 1.00 98.31 105 ASP A C 1
ATOM 770 O O . ASP A 1 105 ? -13.001 -12.880 7.960 1.00 98.31 105 ASP A O 1
ATOM 774 N N . SER A 1 106 ? -13.278 -11.106 9.311 1.00 98.50 106 SER A N 1
ATOM 775 C CA . SER A 1 106 ? -13.281 -10.111 8.231 1.00 98.50 106 SER A CA 1
ATOM 776 C C . SER A 1 106 ? -11.929 -9.995 7.525 1.00 98.50 106 SER A C 1
ATOM 778 O O . SER A 1 106 ? -11.896 -9.967 6.295 1.00 98.50 106 SER A O 1
ATOM 780 N N . LEU A 1 107 ? -10.811 -10.033 8.256 1.00 98.06 107 LEU A N 1
ATOM 781 C CA . LEU A 1 107 ? -9.468 -10.039 7.664 1.00 98.06 107 LEU A CA 1
ATOM 782 C C . LEU A 1 107 ? -9.251 -11.238 6.731 1.00 98.06 107 LEU A C 1
ATOM 784 O O . LEU A 1 107 ? -8.679 -11.089 5.655 1.00 98.06 107 LEU A O 1
ATOM 788 N N . SER A 1 108 ? -9.721 -12.423 7.127 1.00 97.25 108 SER A N 1
ATOM 789 C CA . SER A 1 108 ? -9.610 -13.639 6.312 1.00 97.25 108 SER A CA 1
ATOM 790 C C . SER A 1 108 ? -10.482 -13.568 5.056 1.00 97.25 108 SER A C 1
ATOM 792 O O . SER A 1 108 ? -10.109 -14.104 4.012 1.00 97.25 108 SER A O 1
ATOM 794 N N . ALA A 1 109 ? -11.638 -12.906 5.145 1.00 98.06 109 ALA A N 1
ATOM 795 C CA . ALA A 1 109 ? -12.554 -12.722 4.025 1.00 98.06 109 ALA A CA 1
ATOM 796 C C . ALA A 1 109 ? -12.088 -11.645 3.029 1.00 98.06 109 ALA A C 1
ATOM 798 O O . ALA A 1 109 ? -12.464 -11.714 1.860 1.00 98.06 109 ALA A O 1
ATOM 799 N N . PHE A 1 110 ? -11.272 -10.677 3.458 1.00 97.94 110 PHE A N 1
ATOM 800 C CA . PHE A 1 110 ? -10.724 -9.649 2.574 1.00 97.94 110 PHE A CA 1
ATOM 801 C C . PHE A 1 110 ? -9.597 -10.232 1.711 1.00 97.94 110 PHE A C 1
ATOM 803 O O . PHE A 1 110 ? -8.541 -10.614 2.219 1.00 97.94 110 PHE A O 1
ATOM 810 N N . GLN A 1 111 ? -9.850 -10.351 0.404 1.00 97.00 111 GLN A N 1
ATOM 811 C CA . GLN A 1 111 ? -8.992 -11.068 -0.549 1.00 97.00 111 GLN A CA 1
ATOM 812 C C . GLN A 1 111 ? -8.681 -10.223 -1.805 1.00 97.00 111 GLN A C 1
ATOM 814 O O . GLN A 1 111 ? -8.914 -10.691 -2.922 1.00 97.00 111 GLN A O 1
ATOM 819 N N . PRO A 1 112 ? -8.141 -8.994 -1.663 1.00 97.12 112 PRO A N 1
ATOM 820 C CA . PRO A 1 112 ? -7.946 -8.068 -2.785 1.00 97.12 112 PRO A CA 1
ATOM 821 C C . PRO A 1 112 ? -6.996 -8.608 -3.866 1.00 97.12 112 PRO A C 1
ATOM 823 O O . PRO A 1 112 ? -7.105 -8.253 -5.034 1.00 97.12 112 PRO A O 1
ATOM 826 N N . GLN A 1 113 ? -6.089 -9.523 -3.519 1.00 96.50 113 GLN A N 1
ATOM 827 C CA . GLN A 1 113 ? -5.174 -10.145 -4.477 1.00 96.50 113 GLN A CA 1
ATOM 828 C C . GLN A 1 113 ? -5.872 -11.050 -5.505 1.00 96.50 113 GLN A C 1
ATOM 830 O O . GLN A 1 113 ? -5.265 -11.415 -6.514 1.00 96.50 113 GLN A O 1
ATOM 835 N N . ARG A 1 114 ? -7.125 -11.454 -5.251 1.00 95.19 114 ARG A N 1
ATOM 836 C CA . ARG A 1 114 ? -7.923 -12.245 -6.201 1.00 95.19 114 ARG A CA 1
ATOM 837 C C . ARG A 1 114 ? -8.530 -11.384 -7.305 1.00 95.19 114 ARG A C 1
ATOM 839 O O . ARG A 1 114 ? -8.743 -11.896 -8.398 1.00 95.19 114 ARG A O 1
ATOM 846 N N . ASP A 1 115 ? -8.719 -10.095 -7.036 1.00 89.69 115 ASP A N 1
ATOM 847 C CA . ASP A 1 115 ? -9.402 -9.144 -7.908 1.00 89.69 115 ASP A CA 1
ATOM 848 C C . ASP A 1 115 ? -8.456 -7.990 -8.276 1.00 89.69 115 ASP A C 1
ATOM 850 O O . ASP A 1 115 ? -8.738 -6.822 -8.042 1.00 89.69 115 ASP A O 1
ATOM 854 N N . ARG A 1 116 ? -7.295 -8.314 -8.861 1.00 92.88 116 ARG A N 1
ATOM 855 C CA . ARG A 1 116 ? -6.312 -7.321 -9.337 1.00 92.88 116 ARG A CA 1
ATOM 856 C C . ARG A 1 116 ? -6.733 -6.753 -10.695 1.00 92.88 116 ARG A C 1
ATOM 858 O O . ARG A 1 116 ? -6.133 -7.056 -11.720 1.00 92.88 116 ARG A O 1
ATOM 865 N N . VAL A 1 117 ? -7.818 -5.987 -10.711 1.00 94.31 117 VAL A N 1
ATOM 866 C CA . VAL A 1 117 ? -8.316 -5.288 -11.905 1.00 94.31 117 VAL A CA 1
ATOM 867 C C . VAL A 1 117 ? -7.936 -3.815 -11.803 1.00 94.31 117 VAL A C 1
ATOM 869 O O . VAL A 1 117 ? -8.162 -3.198 -10.765 1.00 94.31 117 VAL A O 1
ATOM 872 N N . ASP A 1 118 ? -7.360 -3.237 -12.860 1.00 96.62 118 ASP A N 1
ATOM 873 C CA . ASP A 1 118 ? -6.979 -1.820 -12.849 1.00 96.62 118 ASP A CA 1
ATOM 874 C C . ASP A 1 118 ? -8.190 -0.934 -12.537 1.00 96.62 118 ASP A C 1
ATOM 876 O O . ASP A 1 118 ? -9.246 -1.062 -13.160 1.00 96.62 118 ASP A O 1
ATOM 880 N N . GLY A 1 119 ? -8.051 -0.042 -11.559 1.00 94.94 119 GLY A N 1
ATOM 881 C CA . GLY A 1 119 ? -9.122 0.866 -11.164 1.00 94.94 119 GLY A CA 1
ATOM 882 C C . GLY A 1 119 ? -10.211 0.259 -10.272 1.00 94.94 119 GLY A C 1
ATOM 883 O O . GLY A 1 119 ? -11.111 0.997 -9.865 1.00 94.94 119 GLY A O 1
ATOM 884 N N . ILE A 1 120 ? -10.161 -1.037 -9.925 1.00 95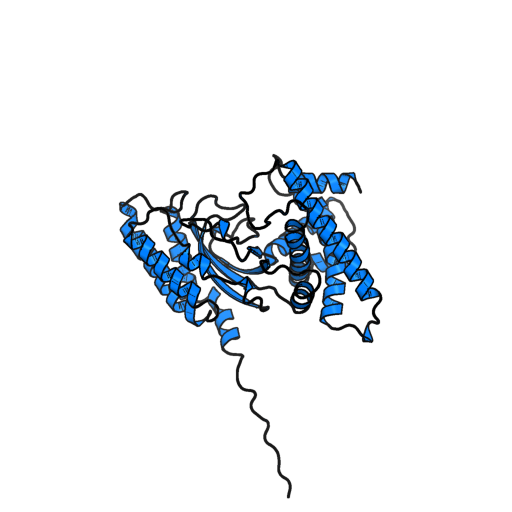.38 120 ILE A N 1
ATOM 885 C CA . ILE A 1 120 ? -11.090 -1.586 -8.925 1.00 95.38 120 ILE A CA 1
ATOM 886 C C . ILE A 1 120 ? -10.810 -0.952 -7.564 1.00 95.38 120 ILE A C 1
ATOM 888 O O . ILE A 1 120 ? -9.668 -0.651 -7.213 1.00 95.38 120 ILE A O 1
ATOM 892 N N . ARG A 1 121 ? -11.867 -0.715 -6.791 1.00 96.06 121 ARG A N 1
ATOM 893 C CA . ARG A 1 121 ? -11.786 -0.018 -5.507 1.00 96.06 121 ARG A CA 1
ATOM 894 C C . ARG A 1 121 ? -12.228 -0.909 -4.367 1.00 96.06 121 ARG A C 1
ATOM 896 O O . ARG A 1 121 ? -13.083 -1.767 -4.557 1.00 96.06 121 ARG A O 1
ATOM 903 N N . HIS A 1 122 ? -11.705 -0.639 -3.178 1.00 97.44 122 HIS A N 1
ATOM 904 C CA . HIS A 1 122 ? -12.065 -1.351 -1.953 1.00 97.44 122 HIS A CA 1
ATOM 905 C C . HIS A 1 122 ? -12.336 -0.374 -0.807 1.00 97.44 122 HIS A C 1
ATOM 907 O O . HIS A 1 122 ? -11.707 0.686 -0.711 1.00 97.44 122 HIS A O 1
ATOM 913 N N . LEU A 1 123 ? -13.248 -0.763 0.087 1.00 97.94 123 LEU A N 1
ATOM 914 C CA . LEU A 1 123 ? -13.480 -0.110 1.375 1.00 97.94 123 LEU A CA 1
ATOM 915 C C . LEU A 1 123 ? -12.772 -0.899 2.480 1.00 97.94 123 LEU A C 1
ATOM 917 O O . LEU A 1 123 ? -13.259 -1.935 2.922 1.00 97.94 123 LEU A O 1
ATOM 921 N N . VAL A 1 124 ? -11.648 -0.397 2.977 1.00 98.50 124 VAL A N 1
ATOM 922 C CA . VAL A 1 124 ? -10.880 -1.064 4.034 1.00 98.50 124 VAL A CA 1
ATOM 923 C C . VAL A 1 124 ? -11.159 -0.393 5.371 1.00 98.50 124 VAL A C 1
ATOM 925 O O . VAL A 1 124 ? -10.907 0.800 5.514 1.00 98.50 124 VAL A O 1
ATOM 928 N N . VAL A 1 125 ? -11.659 -1.141 6.358 1.00 98.69 125 VAL A N 1
ATOM 929 C CA . VAL A 1 125 ? -11.922 -0.620 7.706 1.00 98.69 125 VAL A CA 1
ATOM 930 C C . VAL A 1 125 ? -11.481 -1.647 8.734 1.00 98.69 125 VAL A C 1
ATOM 932 O O . VAL A 1 125 ? -12.032 -2.740 8.786 1.00 98.69 125 VAL A O 1
ATOM 935 N N . PHE A 1 126 ? -10.512 -1.295 9.575 1.00 98.69 126 PHE A N 1
ATOM 936 C CA . PHE A 1 126 ? -10.009 -2.190 10.617 1.00 98.69 126 PHE A CA 1
ATOM 937 C C . PHE A 1 126 ? -9.462 -1.407 11.815 1.00 98.69 126 PHE A C 1
ATOM 939 O O . PHE A 1 126 ? -8.926 -0.311 11.636 1.00 98.69 126 PHE A O 1
ATOM 946 N N . PRO A 1 127 ? -9.505 -1.972 13.036 1.00 98.38 127 PRO A N 1
ATOM 947 C CA . PRO A 1 127 ? -8.595 -1.576 14.102 1.00 98.38 127 PRO A CA 1
ATOM 948 C C . PRO A 1 127 ? -7.174 -2.032 13.748 1.00 98.38 127 PRO A C 1
ATOM 950 O O . PRO A 1 127 ? -6.864 -3.223 13.803 1.00 98.38 127 PRO A O 1
ATOM 953 N N . MET A 1 128 ? -6.301 -1.098 13.376 1.00 97.38 128 MET A N 1
ATOM 954 C CA . MET A 1 128 ? -4.963 -1.411 12.875 1.00 97.38 128 MET A CA 1
ATOM 955 C C . MET A 1 128 ? -3.914 -0.384 13.285 1.00 97.38 128 MET A C 1
ATOM 957 O O . MET A 1 128 ? -4.220 0.759 13.616 1.00 97.38 128 MET A O 1
ATOM 961 N N . THR A 1 129 ? -2.652 -0.803 13.291 1.00 96.31 129 THR A N 1
ATOM 962 C CA . THR A 1 129 ? -1.526 0.141 13.322 1.00 96.31 129 THR A CA 1
ATOM 963 C C . THR A 1 129 ? -1.229 0.649 11.915 1.00 96.31 129 THR A C 1
ATOM 965 O O . THR A 1 129 ? -1.437 -0.067 10.940 1.00 96.31 129 THR A O 1
ATOM 968 N N . THR A 1 130 ? -0.626 1.825 11.794 1.00 93.44 130 THR A N 1
ATOM 969 C CA . THR A 1 130 ? -0.154 2.353 10.503 1.00 93.44 130 THR A CA 1
ATOM 970 C C . THR A 1 130 ? 1.373 2.404 10.512 1.00 93.44 130 THR A C 1
ATOM 972 O O . THR A 1 130 ? 1.961 3.024 11.404 1.00 93.44 130 THR A O 1
ATOM 975 N N . GLN A 1 131 ? 2.038 1.760 9.549 1.00 85.81 131 GLN A N 1
ATOM 976 C CA . GLN A 1 131 ? 3.504 1.750 9.482 1.00 85.81 131 GLN A CA 1
ATOM 977 C C . GLN A 1 131 ? 4.038 3.174 9.291 1.00 85.81 131 GLN A C 1
ATOM 979 O O . GLN A 1 131 ? 3.501 3.939 8.506 1.00 85.81 131 GLN A O 1
ATOM 984 N N . ASN A 1 132 ? 5.082 3.573 10.022 1.00 83.12 132 ASN A N 1
ATOM 985 C CA . ASN A 1 132 ? 5.567 4.966 10.042 1.00 83.12 132 ASN A CA 1
ATOM 986 C C . ASN A 1 132 ? 4.503 6.020 10.444 1.00 83.12 132 ASN A C 1
ATOM 988 O O . ASN A 1 132 ? 4.692 7.211 10.181 1.00 83.12 132 ASN A O 1
ATOM 992 N N . GLY A 1 133 ? 3.414 5.592 11.091 1.00 88.25 133 GLY A N 1
ATOM 993 C CA . GLY A 1 133 ? 2.367 6.432 11.670 1.00 88.25 133 GLY A CA 1
ATOM 994 C C . GLY A 1 133 ? 2.091 6.050 13.130 1.00 88.25 133 GLY A C 1
ATOM 995 O O . GLY A 1 133 ? 3.011 5.973 13.945 1.00 88.25 133 GLY A O 1
ATOM 996 N N . SER A 1 134 ? 0.825 5.808 13.471 1.00 92.06 134 SER A N 1
ATOM 997 C CA . SER A 1 134 ? 0.402 5.349 14.798 1.00 92.06 134 SER A CA 1
ATOM 998 C C . SER A 1 134 ? 0.832 3.906 15.095 1.00 92.06 134 SER A C 1
ATOM 1000 O O . SER A 1 134 ? 0.571 2.981 14.325 1.00 92.06 134 SER A O 1
ATOM 1002 N N . ALA A 1 135 ? 1.428 3.709 16.275 1.00 94.00 135 ALA A N 1
ATOM 1003 C CA . ALA A 1 135 ? 1.720 2.391 16.846 1.00 94.00 135 ALA A CA 1
ATOM 1004 C C . ALA A 1 135 ? 0.569 1.831 17.710 1.00 94.00 135 ALA A C 1
ATOM 1006 O O . ALA A 1 135 ? 0.733 0.782 18.339 1.00 94.00 135 ALA A O 1
ATOM 1007 N N . SER A 1 136 ? -0.555 2.548 17.787 1.00 97.25 136 SER A N 1
ATOM 1008 C CA . SER A 1 136 ? -1.787 2.103 18.442 1.00 97.25 136 SER A CA 1
ATOM 1009 C C . SER A 1 136 ? -2.738 1.512 17.406 1.00 97.25 136 SER A C 1
ATOM 1011 O O . SER A 1 136 ? -2.790 2.003 16.280 1.00 97.25 136 SER A O 1
ATOM 1013 N N . ARG A 1 137 ? -3.500 0.483 17.785 1.00 97.31 137 ARG A N 1
ATOM 1014 C CA . ARG A 1 137 ? -4.534 -0.121 16.930 1.00 97.31 137 ARG A CA 1
ATOM 1015 C C . ARG A 1 137 ? -5.803 0.721 16.942 1.00 97.31 137 ARG A C 1
ATOM 1017 O O . ARG A 1 137 ? -6.735 0.437 17.687 1.00 97.31 137 ARG A O 1
ATOM 1024 N N . LEU A 1 138 ? -5.812 1.775 16.143 1.00 98.56 138 LEU A N 1
ATOM 1025 C CA . LEU A 1 138 ? -6.966 2.655 15.998 1.00 98.56 138 LEU A CA 1
ATOM 1026 C C . LEU A 1 138 ? -7.871 2.133 14.885 1.00 98.56 138 LEU A C 1
ATOM 1028 O O . LEU A 1 138 ? -7.384 1.503 13.948 1.00 98.56 138 LEU A O 1
ATOM 1032 N N . VAL A 1 139 ? -9.182 2.362 14.988 1.00 98.75 139 VAL A N 1
ATOM 1033 C CA . VAL A 1 139 ? -10.081 2.110 13.855 1.00 98.75 139 VAL A CA 1
ATOM 1034 C C . VAL A 1 139 ? -9.760 3.130 12.768 1.00 98.75 139 VAL A C 1
ATOM 1036 O O . VAL A 1 139 ? -9.990 4.329 12.931 1.00 98.75 139 VAL A O 1
ATOM 1039 N N . GLU A 1 140 ? -9.202 2.633 11.673 1.00 98.56 140 GLU A N 1
ATOM 1040 C CA . GLU A 1 140 ? -8.862 3.400 10.481 1.00 98.56 140 GLU A CA 1
ATOM 1041 C C . GLU A 1 140 ? -9.748 2.941 9.322 1.00 98.56 140 GLU A C 1
ATOM 1043 O O . GLU A 1 140 ? -10.109 1.764 9.230 1.00 98.56 140 GLU A O 1
ATOM 1048 N N . ALA A 1 141 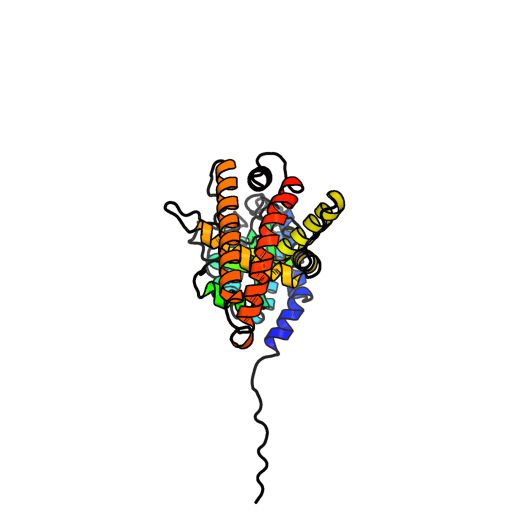? -10.086 3.874 8.435 1.00 98.25 141 ALA A N 1
ATOM 1049 C CA . ALA A 1 141 ? -10.864 3.615 7.236 1.00 98.25 141 ALA A CA 1
ATOM 1050 C C . ALA A 1 141 ? -10.175 4.221 6.013 1.00 98.25 141 ALA A C 1
ATOM 1052 O O . ALA A 1 141 ? -9.789 5.392 6.015 1.00 98.25 141 ALA A O 1
ATOM 1053 N N . VAL A 1 142 ? -10.039 3.431 4.953 1.00 97.75 142 VAL A N 1
ATOM 1054 C CA . VAL A 1 142 ? -9.326 3.808 3.732 1.00 97.75 142 VAL A CA 1
ATOM 1055 C C . VAL A 1 142 ? -10.126 3.343 2.521 1.00 97.75 142 VAL A C 1
ATOM 1057 O O . VAL A 1 142 ? -10.489 2.172 2.421 1.00 97.75 142 VAL A O 1
ATOM 1060 N N . LEU A 1 143 ? -10.380 4.261 1.592 1.00 97.62 143 LEU A N 1
ATOM 1061 C CA . LEU A 1 143 ? -10.784 3.931 0.233 1.00 97.62 143 LEU A CA 1
ATOM 1062 C C . LEU A 1 143 ? -9.530 3.831 -0.620 1.00 97.62 143 LEU A C 1
ATOM 1064 O O . LEU A 1 143 ? -8.748 4.784 -0.709 1.00 97.62 143 LEU A O 1
ATOM 1068 N N . ILE A 1 144 ? -9.358 2.679 -1.249 1.00 97.38 144 ILE A N 1
ATOM 1069 C CA . ILE A 1 144 ? -8.200 2.384 -2.087 1.00 97.38 144 ILE A CA 1
ATOM 1070 C C . ILE A 1 144 ? -8.654 2.027 -3.492 1.00 97.38 144 ILE A C 1
ATOM 1072 O O . ILE A 1 144 ? -9.764 1.532 -3.679 1.00 97.38 144 ILE A O 1
ATOM 1076 N N . GLU A 1 145 ? -7.790 2.279 -4.462 1.00 97.19 145 GLU A N 1
ATOM 1077 C CA . GLU A 1 145 ? -7.958 1.865 -5.851 1.00 97.19 145 GLU A CA 1
ATOM 1078 C C . GLU A 1 145 ? -6.723 1.076 -6.285 1.00 97.19 145 GLU A C 1
ATOM 1080 O O . GLU A 1 145 ? -5.604 1.495 -5.996 1.00 97.19 145 GLU A O 1
ATOM 1085 N N . VAL A 1 146 ? -6.915 -0.064 -6.941 1.00 97.94 146 VAL A N 1
ATOM 1086 C CA . VAL A 1 146 ? -5.825 -0.910 -7.436 1.00 97.94 146 VAL A CA 1
ATOM 1087 C C . VAL A 1 146 ? -5.218 -0.298 -8.701 1.00 97.94 146 VAL A C 1
ATOM 1089 O O . VAL A 1 146 ? -5.942 0.172 -9.579 1.00 97.94 146 VAL A O 1
ATOM 1092 N N . VAL A 1 147 ? -3.887 -0.332 -8.803 1.00 97.81 147 VAL A N 1
ATOM 1093 C CA . VAL A 1 147 ? -3.119 0.104 -9.981 1.00 97.81 147 VAL A CA 1
ATOM 1094 C C . VAL A 1 147 ? -2.544 -1.128 -10.681 1.00 97.81 147 VAL A C 1
ATOM 1096 O O . VAL A 1 147 ? -1.455 -1.590 -10.354 1.00 97.81 147 VAL A O 1
ATOM 1099 N N . TRP A 1 148 ? -3.279 -1.687 -11.640 1.00 97.75 148 TRP A N 1
ATOM 1100 C CA . TRP A 1 148 ? -2.949 -2.951 -12.309 1.00 97.75 148 TRP A CA 1
ATOM 1101 C C . TRP A 1 148 ? -3.030 -2.859 -13.841 1.00 97.75 148 TRP A C 1
ATOM 1103 O O . TRP A 1 148 ? -3.776 -3.616 -14.470 1.00 97.75 148 TRP A O 1
ATOM 1113 N N . PRO A 1 149 ? -2.289 -1.930 -14.475 1.00 97.06 149 PRO A N 1
ATOM 1114 C CA . PRO A 1 149 ? -2.319 -1.777 -15.925 1.00 97.06 149 PRO A CA 1
ATOM 1115 C C . PRO A 1 149 ? -1.874 -3.067 -16.628 1.00 97.06 149 PRO A C 1
ATOM 1117 O O . PRO A 1 149 ? -1.123 -3.872 -16.077 1.00 97.06 149 PRO A O 1
ATOM 1120 N N . GLU A 1 150 ? -2.292 -3.236 -17.882 1.00 97.00 150 GLU A N 1
ATOM 1121 C CA . GLU A 1 150 ? -2.100 -4.469 -18.663 1.00 97.00 150 GLU A CA 1
ATOM 1122 C C . GLU A 1 150 ? -0.651 -4.990 -18.650 1.00 97.00 150 GLU A C 1
ATOM 1124 O O . GLU A 1 150 ? -0.422 -6.172 -18.406 1.00 97.00 150 GLU A O 1
ATOM 1129 N N . PHE A 1 151 ? 0.341 -4.104 -18.793 1.00 97.62 151 PHE A N 1
ATOM 1130 C CA . PHE A 1 151 ? 1.752 -4.505 -18.775 1.00 97.62 151 PHE A CA 1
ATOM 1131 C C . PHE A 1 151 ? 2.200 -5.112 -17.431 1.00 97.62 151 PHE A C 1
ATOM 1133 O O . PHE A 1 151 ? 3.091 -5.959 -17.411 1.00 97.62 151 PHE A O 1
ATOM 1140 N N . VAL A 1 152 ? 1.601 -4.697 -16.306 1.00 97.31 152 VAL A N 1
ATOM 1141 C CA . VAL A 1 152 ? 1.865 -5.272 -14.975 1.00 97.31 152 VAL A CA 1
ATOM 1142 C C . VAL A 1 152 ? 1.222 -6.649 -14.874 1.00 97.31 152 VAL A C 1
ATOM 1144 O O . VAL A 1 152 ? 1.865 -7.578 -14.389 1.00 97.31 152 VAL A O 1
ATOM 1147 N N . ALA A 1 153 ? -0.005 -6.800 -15.380 1.00 96.94 153 ALA A N 1
ATOM 1148 C CA . ALA A 1 153 ? -0.690 -8.088 -15.423 1.00 96.94 153 ALA A CA 1
ATOM 1149 C C . ALA A 1 153 ? 0.107 -9.125 -16.234 1.00 96.94 153 ALA A C 1
ATOM 1151 O O . ALA A 1 153 ? 0.314 -10.244 -15.767 1.00 96.94 153 ALA A O 1
ATOM 1152 N N . GLU A 1 154 ? 0.613 -8.747 -17.411 1.00 96.75 154 GLU A N 1
ATOM 1153 C CA . GLU A 1 154 ? 1.454 -9.618 -18.242 1.00 96.75 154 GLU A CA 1
ATOM 1154 C C . GLU A 1 154 ? 2.807 -9.929 -17.590 1.00 96.75 154 GLU A C 1
ATOM 1156 O O . GLU A 1 154 ? 3.271 -11.073 -17.620 1.00 96.75 154 GLU A O 1
ATOM 1161 N N . LEU A 1 155 ? 3.437 -8.926 -16.966 1.00 96.56 155 LEU A N 1
ATOM 1162 C CA . LEU A 1 155 ? 4.702 -9.100 -16.256 1.00 96.56 155 LEU A CA 1
ATOM 1163 C C . LEU A 1 155 ? 4.556 -10.097 -15.095 1.00 96.56 155 LEU A C 1
ATOM 1165 O O . LEU A 1 155 ? 5.397 -10.988 -14.939 1.00 96.56 155 LEU A O 1
ATOM 1169 N N . GLU A 1 156 ? 3.481 -9.972 -14.313 1.00 96.69 156 GLU A N 1
ATOM 1170 C CA . GLU A 1 156 ? 3.169 -10.861 -13.193 1.00 96.69 156 GLU A CA 1
ATOM 1171 C C . GLU A 1 156 ? 2.789 -12.271 -13.659 1.00 96.69 156 GLU A C 1
ATOM 1173 O O . GLU A 1 156 ? 3.263 -13.247 -13.084 1.00 96.69 156 GLU A O 1
ATOM 1178 N N . ALA A 1 157 ? 2.031 -12.408 -14.748 1.00 95.56 157 ALA A N 1
ATOM 1179 C CA . ALA A 1 157 ? 1.697 -13.715 -15.317 1.00 95.56 157 ALA A CA 1
ATOM 1180 C C . ALA A 1 157 ? 2.925 -14.482 -15.856 1.00 95.56 157 ALA A C 1
ATOM 1182 O O . ALA A 1 157 ? 2.872 -15.704 -16.023 1.00 95.56 157 ALA A O 1
ATOM 1183 N N . GLY A 1 158 ? 4.022 -13.776 -16.147 1.00 93.75 158 GLY A N 1
ATOM 1184 C CA . GLY A 1 158 ? 5.270 -14.342 -16.650 1.00 93.75 158 GLY A CA 1
ATOM 1185 C C . GLY A 1 158 ? 6.300 -14.675 -15.565 1.00 93.75 158 GLY A C 1
ATOM 1186 O O . GLY A 1 158 ? 6.012 -15.200 -14.488 1.00 93.75 158 GLY A O 1
ATOM 1187 N N . ASP A 1 159 ? 7.563 -14.351 -15.853 1.00 89.00 159 ASP A N 1
ATOM 1188 C CA . ASP A 1 159 ? 8.714 -14.683 -15.002 1.00 89.00 159 ASP A CA 1
ATOM 1189 C C . ASP A 1 159 ? 8.776 -13.895 -13.685 1.00 89.00 159 ASP A C 1
ATOM 1191 O O . ASP A 1 159 ? 9.723 -14.097 -12.913 1.00 89.00 159 ASP A O 1
ATOM 1195 N N . TYR A 1 160 ? 7.808 -13.016 -13.409 1.00 94.31 160 TYR A N 1
ATOM 1196 C CA . TYR A 1 160 ? 7.781 -12.112 -12.255 1.00 94.31 160 TYR A CA 1
ATOM 1197 C C . TYR A 1 160 ? 6.546 -12.292 -11.361 1.00 94.31 160 TYR A C 1
ATOM 1199 O O . TYR A 1 160 ? 6.240 -11.405 -10.572 1.00 94.31 160 TYR A O 1
ATOM 1207 N N . GLY A 1 161 ? 5.906 -13.467 -11.404 1.00 94.12 161 GLY A N 1
ATOM 1208 C CA . GLY A 1 161 ? 4.747 -13.786 -10.563 1.00 94.12 161 GLY A CA 1
ATOM 1209 C C . GLY A 1 161 ? 4.946 -13.545 -9.069 1.00 94.12 161 GLY A C 1
ATOM 1210 O O . GLY A 1 161 ? 5.950 -13.976 -8.484 1.00 94.12 161 GLY A O 1
ATOM 1211 N N . ASN A 1 162 ? 3.957 -12.874 -8.479 1.00 94.06 162 ASN A N 1
ATOM 1212 C CA . ASN A 1 162 ? 3.852 -12.525 -7.069 1.00 94.06 162 ASN A CA 1
ATOM 1213 C C . ASN A 1 162 ? 2.363 -12.433 -6.694 1.00 94.06 162 ASN A C 1
ATOM 1215 O O . ASN A 1 162 ? 1.752 -11.365 -6.713 1.00 94.06 162 ASN A O 1
ATOM 1219 N N . ALA A 1 163 ? 1.778 -13.580 -6.346 1.00 93.19 163 ALA A N 1
ATOM 1220 C CA . ALA A 1 163 ? 0.341 -13.709 -6.105 1.00 93.19 163 ALA A CA 1
ATOM 1221 C C . ALA A 1 163 ? -0.173 -12.923 -4.883 1.00 93.19 163 ALA A C 1
ATOM 1223 O O . ALA A 1 163 ? -1.381 -12.776 -4.733 1.00 93.19 163 ALA A O 1
ATOM 1224 N N . LEU A 1 164 ? 0.719 -12.456 -4.003 1.00 93.69 164 LEU A N 1
ATOM 1225 C CA . LEU A 1 164 ? 0.363 -11.701 -2.798 1.00 93.69 164 LEU A CA 1
ATOM 1226 C C . LEU A 1 164 ? 0.352 -10.182 -3.043 1.00 93.69 164 LEU A C 1
ATOM 1228 O O . LEU A 1 164 ? -0.229 -9.441 -2.256 1.00 93.69 164 LEU A O 1
ATOM 1232 N N . PHE A 1 165 ? 1.008 -9.703 -4.100 1.00 95.81 165 PHE A N 1
ATOM 1233 C CA . PHE A 1 165 ? 1.232 -8.276 -4.321 1.00 95.81 165 PHE A CA 1
ATOM 1234 C C . PHE A 1 165 ? -0.016 -7.566 -4.855 1.00 95.81 165 PHE A C 1
ATOM 1236 O O . PHE A 1 165 ? -0.586 -7.979 -5.871 1.00 95.81 165 PHE A O 1
ATOM 1243 N N . VAL A 1 166 ? -0.406 -6.479 -4.179 1.00 97.81 166 VAL A N 1
ATOM 1244 C CA . VAL A 1 166 ? -1.535 -5.616 -4.556 1.00 97.81 166 VAL A CA 1
ATOM 1245 C C . VAL A 1 166 ? -1.106 -4.136 -4.557 1.00 97.81 166 VAL A C 1
ATOM 1247 O O . VAL A 1 166 ? -1.132 -3.473 -3.521 1.00 97.81 166 VAL A O 1
ATOM 1250 N N . PRO A 1 167 ? -0.708 -3.571 -5.701 1.00 97.81 167 PRO A N 1
ATOM 1251 C CA . PRO A 1 167 ? -0.391 -2.154 -5.818 1.00 97.81 167 PRO A CA 1
ATOM 1252 C C . PRO A 1 167 ? -1.670 -1.323 -5.770 1.00 97.81 167 PRO A C 1
ATOM 1254 O O . PRO A 1 167 ? -2.631 -1.581 -6.496 1.00 97.81 167 PRO A O 1
ATOM 1257 N N . ILE A 1 168 ? -1.681 -0.311 -4.915 1.00 98.12 168 ILE A N 1
ATOM 1258 C CA . ILE A 1 168 ? -2.854 0.514 -4.651 1.00 98.12 168 ILE A CA 1
ATOM 1259 C C . ILE A 1 168 ? -2.495 1.996 -4.626 1.00 98.12 168 ILE A C 1
ATOM 1261 O O . ILE A 1 168 ? -1.335 2.381 -4.506 1.00 98.12 168 ILE A O 1
ATOM 1265 N N . ARG A 1 169 ? -3.517 2.839 -4.704 1.00 97.06 169 ARG A N 1
ATOM 1266 C CA . ARG A 1 169 ? -3.448 4.273 -4.426 1.00 97.06 169 ARG A CA 1
ATOM 1267 C C . ARG A 1 169 ? -4.590 4.708 -3.527 1.00 97.06 169 ARG A C 1
ATOM 1269 O O . ARG A 1 169 ? -5.621 4.035 -3.449 1.00 97.06 169 ARG A O 1
ATOM 1276 N N . PHE A 1 170 ? -4.420 5.841 -2.854 1.00 96.06 170 PHE A N 1
ATOM 1277 C CA . PHE A 1 170 ? -5.485 6.414 -2.043 1.00 96.06 170 PHE A CA 1
ATOM 1278 C C . PHE A 1 170 ? -6.581 7.037 -2.912 1.00 96.06 170 PHE A C 1
ATOM 1280 O O . PHE A 1 170 ? -6.310 7.789 -3.846 1.00 96.06 170 PHE A O 1
ATOM 1287 N N . VAL A 1 171 ? -7.834 6.789 -2.533 1.00 96.06 171 VAL A N 1
ATOM 1288 C CA . VAL A 1 171 ? -8.996 7.567 -2.986 1.00 96.06 171 VAL A CA 1
ATOM 1289 C C . VAL A 1 171 ? -9.403 8.568 -1.901 1.00 96.06 171 VAL A C 1
ATOM 1291 O O . VAL A 1 171 ? -9.576 9.749 -2.187 1.00 96.06 171 VAL A O 1
ATOM 1294 N N . ASP A 1 172 ? -9.528 8.111 -0.652 1.00 96.38 172 ASP A N 1
ATOM 1295 C CA . ASP A 1 172 ? -9.691 8.937 0.553 1.00 96.38 172 ASP A CA 1
ATOM 1296 C C . ASP A 1 172 ? -9.363 8.089 1.799 1.00 96.38 172 ASP A C 1
ATOM 1298 O O . ASP A 1 172 ? -9.324 6.861 1.729 1.00 96.38 172 ASP A O 1
ATOM 1302 N N . PHE A 1 173 ? -9.114 8.712 2.949 1.00 97.00 173 PHE A N 1
ATOM 1303 C CA . PHE A 1 173 ? -8.691 8.016 4.165 1.00 97.00 173 PHE A CA 1
ATOM 1304 C C . PHE A 1 173 ? -8.996 8.785 5.455 1.00 97.00 173 PHE A C 1
ATOM 1306 O O . PHE A 1 173 ? -9.265 9.991 5.447 1.00 97.00 173 PHE A O 1
ATOM 1313 N N . THR A 1 174 ? -8.949 8.078 6.584 1.00 97.25 174 THR A N 1
ATOM 1314 C CA . THR A 1 174 ? -8.876 8.650 7.935 1.00 97.25 174 THR A CA 1
ATOM 1315 C C . THR A 1 174 ? -7.471 9.192 8.243 1.00 97.25 174 THR A C 1
ATOM 1317 O O . THR A 1 174 ? -6.486 8.722 7.668 1.00 97.25 174 THR A O 1
ATOM 1320 N N . PRO A 1 175 ? -7.328 10.162 9.171 1.00 95.12 175 PRO A N 1
ATOM 1321 C CA . PRO A 1 175 ? -6.059 10.850 9.432 1.00 95.12 175 PRO A CA 1
ATOM 1322 C C . PRO A 1 175 ? -4.873 9.960 9.836 1.00 95.12 175 PRO A C 1
ATOM 1324 O O . PRO A 1 175 ? -3.735 10.401 9.703 1.00 95.12 175 PRO A O 1
ATOM 1327 N N . GLY A 1 176 ? -5.080 8.714 10.285 1.00 92.31 176 GLY A N 1
ATOM 1328 C CA . GLY A 1 176 ? -3.973 7.790 10.565 1.00 92.31 176 GLY A CA 1
ATOM 1329 C C . GLY A 1 176 ? -3.111 7.475 9.336 1.00 92.31 176 GLY A C 1
ATOM 1330 O O . GLY A 1 176 ? -1.915 7.196 9.464 1.00 92.31 176 GLY A O 1
ATOM 1331 N N . TYR A 1 177 ? -3.677 7.606 8.133 1.00 94.12 177 TYR A N 1
ATOM 1332 C CA . TYR A 1 177 ? -2.950 7.505 6.866 1.00 94.12 177 TYR A CA 1
ATOM 1333 C C . TYR A 1 177 ? -2.479 8.856 6.305 1.00 94.12 177 TYR A C 1
ATOM 1335 O O . TYR A 1 177 ? -1.818 8.867 5.265 1.00 94.12 177 TYR A O 1
ATOM 1343 N N . ASP A 1 178 ? -2.693 9.981 6.997 1.00 92.69 178 ASP A N 1
ATOM 1344 C CA . ASP A 1 178 ? -2.013 11.259 6.711 1.00 92.69 178 ASP A CA 1
ATOM 1345 C C . ASP A 1 178 ? -0.593 11.265 7.314 1.00 92.69 178 ASP A C 1
ATOM 1347 O O . ASP A 1 178 ? -0.208 12.083 8.150 1.00 92.69 178 ASP A O 1
ATOM 1351 N N . THR A 1 179 ? 0.181 10.237 6.958 1.00 88.12 179 THR A N 1
ATOM 1352 C CA . THR A 1 179 ? 1.510 9.937 7.502 1.00 88.12 179 THR A CA 1
ATOM 1353 C C . THR A 1 179 ? 2.449 9.456 6.391 1.00 88.12 179 THR A C 1
ATOM 1355 O O . THR A 1 179 ? 2.103 9.439 5.210 1.00 88.12 179 THR A O 1
ATOM 1358 N N . ASN A 1 180 ? 3.664 9.027 6.755 1.00 82.62 180 ASN A N 1
ATOM 1359 C CA . ASN A 1 180 ? 4.590 8.388 5.815 1.00 82.62 180 ASN A CA 1
ATOM 1360 C C . ASN A 1 180 ? 4.297 6.888 5.603 1.00 82.62 180 ASN A C 1
ATOM 1362 O O . ASN A 1 180 ? 5.129 6.201 5.005 1.00 82.62 180 ASN A O 1
ATOM 1366 N N . SER A 1 181 ? 3.162 6.368 6.094 1.00 84.19 181 SER A N 1
ATOM 1367 C CA . SER A 1 181 ? 2.725 5.001 5.790 1.00 84.19 181 SER A CA 1
ATOM 1368 C C . SER A 1 181 ? 2.527 4.842 4.290 1.00 84.19 181 SER A C 1
ATOM 1370 O O . SER A 1 181 ? 1.760 5.597 3.689 1.00 84.19 181 SER A O 1
ATOM 1372 N N . ALA A 1 182 ? 3.230 3.876 3.707 1.00 87.19 182 ALA A N 1
ATOM 1373 C CA . ALA A 1 182 ? 3.161 3.530 2.290 1.00 87.19 182 ALA A CA 1
ATOM 1374 C C . ALA A 1 182 ? 2.719 2.077 2.070 1.00 87.19 182 ALA A C 1
ATOM 1376 O O . ALA A 1 182 ? 2.772 1.590 0.950 1.00 87.19 182 ALA A O 1
ATOM 1377 N N . VAL A 1 183 ? 2.244 1.400 3.121 1.00 92.50 183 VAL A N 1
ATOM 1378 C CA . VAL A 1 183 ? 1.759 0.022 3.028 1.00 92.50 183 VAL A CA 1
ATOM 1379 C C . VAL A 1 183 ? 0.442 -0.168 3.775 1.00 92.50 183 VAL A C 1
ATOM 1381 O O . VAL A 1 183 ? 0.128 0.548 4.734 1.00 92.50 183 VAL A O 1
ATOM 1384 N N . LEU A 1 184 ? -0.305 -1.174 3.348 1.00 95.50 184 LEU A N 1
ATOM 1385 C CA . LEU A 1 184 ? -1.432 -1.770 4.046 1.00 95.50 184 LEU A CA 1
ATOM 1386 C C . LEU A 1 184 ? -1.162 -3.275 4.069 1.00 95.50 184 LEU A C 1
ATOM 1388 O O . LEU A 1 184 ? -1.260 -3.940 3.041 1.00 95.50 184 LEU A O 1
ATOM 1392 N N . PHE A 1 185 ? -0.784 -3.800 5.233 1.00 94.69 185 PHE A N 1
ATOM 1393 C CA . PHE A 1 185 ? -0.476 -5.217 5.408 1.00 94.69 185 PHE A CA 1
ATOM 1394 C C . PHE A 1 185 ? -1.439 -5.855 6.403 1.00 94.69 185 PHE A C 1
ATOM 1396 O O . PHE A 1 185 ? -1.741 -5.243 7.429 1.00 94.69 185 PHE A O 1
ATOM 1403 N N . PRO A 1 186 ? -1.869 -7.103 6.169 1.00 94.44 186 PRO A N 1
ATOM 1404 C CA . PRO A 1 186 ? -2.796 -7.792 7.063 1.00 94.44 186 PRO A CA 1
ATOM 1405 C C . PRO A 1 186 ? -2.243 -7.957 8.488 1.00 94.44 186 PRO A C 1
ATOM 1407 O O . PRO A 1 186 ? -3.009 -8.026 9.445 1.00 94.44 186 PRO A O 1
ATOM 1410 N N . GLU A 1 187 ? -0.918 -7.948 8.671 1.00 92.25 187 GLU A N 1
ATOM 1411 C CA . GLU A 1 187 ? -0.287 -8.041 9.992 1.00 92.25 187 GLU A CA 1
ATOM 1412 C C . GLU A 1 187 ? -0.579 -6.840 10.914 1.00 92.25 187 GLU A C 1
ATOM 1414 O O . GLU A 1 187 ? -0.438 -6.940 12.140 1.00 92.25 187 GLU A O 1
ATOM 1419 N N . THR A 1 188 ? -0.968 -5.689 10.359 1.00 93.81 188 THR A N 1
ATOM 1420 C CA . THR A 1 188 ? -1.243 -4.493 11.165 1.00 93.81 188 THR A CA 1
ATOM 1421 C C . THR A 1 188 ? -2.598 -4.546 11.869 1.00 93.81 188 THR A C 1
ATOM 1423 O O . THR A 1 188 ? -2.802 -3.815 12.846 1.00 93.81 188 THR A O 1
ATOM 1426 N N . VAL A 1 189 ? -3.498 -5.415 11.407 1.00 96.69 189 VAL A N 1
ATOM 1427 C CA . VAL A 1 189 ? -4.872 -5.561 11.895 1.00 96.69 189 VAL A CA 1
ATOM 1428 C C . VAL A 1 189 ? -4.907 -6.269 13.254 1.00 96.69 189 VAL A C 1
ATOM 1430 O O . VAL A 1 189 ? -4.085 -7.132 13.575 1.00 96.69 189 VAL A O 1
ATOM 1433 N N . ALA A 1 190 ? -5.852 -5.873 14.107 1.00 96.62 190 ALA A N 1
ATOM 1434 C CA . ALA A 1 190 ? -6.123 -6.549 15.370 1.00 96.62 190 ALA A CA 1
ATOM 1435 C C . ALA A 1 190 ? -6.843 -7.889 15.126 1.00 96.62 190 ALA A C 1
ATOM 1437 O O . ALA A 1 190 ? -7.937 -7.933 14.568 1.00 96.62 190 ALA A O 1
ATOM 1438 N N . MET A 1 191 ? -6.227 -8.986 15.558 1.00 94.38 191 MET A N 1
ATOM 1439 C CA . MET A 1 191 ? -6.692 -10.355 15.319 1.00 94.38 191 MET A CA 1
ATOM 1440 C C . MET A 1 191 ? -6.311 -11.255 16.496 1.00 94.38 191 MET A C 1
ATOM 1442 O O . MET A 1 191 ? -5.265 -11.045 17.123 1.00 94.38 191 MET A O 1
ATOM 1446 N N . ARG A 1 192 ? -7.148 -12.257 16.795 1.00 95.06 192 ARG A N 1
ATOM 1447 C CA . ARG A 1 192 ? -6.920 -13.222 17.891 1.00 95.06 192 ARG A CA 1
ATOM 1448 C C . ARG A 1 192 ? -5.680 -14.098 17.698 1.00 95.06 192 ARG A C 1
ATOM 1450 O O . ARG A 1 192 ? -5.036 -14.475 18.673 1.00 95.06 192 ARG A O 1
ATOM 1457 N N . GLU A 1 193 ? -5.341 -14.410 16.453 1.00 92.69 193 GLU A N 1
ATOM 1458 C CA . GLU A 1 193 ? -4.183 -15.212 16.058 1.00 92.69 193 GLU A CA 1
ATOM 1459 C C . GLU A 1 193 ? -3.700 -14.784 14.668 1.00 92.69 193 GLU A C 1
ATOM 1461 O O . GLU A 1 193 ? -4.428 -14.111 13.942 1.00 92.69 193 GLU A O 1
ATOM 1466 N N . VAL A 1 194 ? -2.464 -15.141 14.313 1.00 89.38 194 VAL A N 1
ATOM 1467 C CA . VAL A 1 194 ? -1.863 -14.786 13.019 1.00 89.38 194 VAL A CA 1
ATOM 1468 C C . VAL A 1 194 ? -2.280 -15.824 11.967 1.00 89.38 194 VAL A C 1
ATOM 1470 O O . VAL A 1 194 ? -1.871 -16.981 12.101 1.00 89.38 194 VAL A O 1
ATOM 1473 N N . PRO A 1 195 ? -3.061 -15.456 10.931 1.00 90.38 195 PRO A N 1
ATOM 1474 C CA . PRO A 1 195 ? -3.383 -16.360 9.834 1.00 90.38 195 PRO A CA 1
ATOM 1475 C C . PRO A 1 195 ? -2.225 -16.450 8.838 1.00 90.38 195 PRO A C 1
ATOM 1477 O O . PRO A 1 195 ? -1.253 -15.698 8.898 1.00 90.38 195 PRO A O 1
ATOM 1480 N N . THR A 1 196 ? -2.359 -17.334 7.851 1.00 89.19 196 THR A N 1
ATOM 1481 C CA . THR A 1 196 ? -1.565 -17.214 6.626 1.00 89.19 196 THR A CA 1
ATOM 1482 C C . THR A 1 196 ? -2.005 -15.963 5.877 1.00 89.19 196 THR A C 1
ATOM 1484 O O . THR A 1 196 ? -3.157 -15.859 5.452 1.00 89.19 196 THR A O 1
ATOM 1487 N N . PHE A 1 197 ? -1.091 -15.013 5.708 1.00 90.06 197 PHE A N 1
ATOM 1488 C CA . PHE A 1 197 ? -1.351 -13.829 4.905 1.00 90.06 197 PHE A CA 1
ATOM 1489 C C . PHE A 1 197 ? -1.389 -14.185 3.424 1.00 90.06 197 PHE A C 1
ATOM 1491 O O . PHE A 1 197 ? -0.617 -15.008 2.937 1.00 90.06 197 PHE A O 1
ATOM 1498 N N . THR A 1 198 ? -2.341 -13.580 2.722 1.00 92.44 198 THR A N 1
ATOM 1499 C CA . THR A 1 198 ? -2.611 -13.869 1.308 1.00 92.44 198 THR A CA 1
ATOM 1500 C C . THR A 1 198 ? -2.470 -12.639 0.426 1.00 92.44 198 THR A C 1
ATOM 1502 O O . THR A 1 198 ? -2.577 -12.757 -0.786 1.00 92.44 198 THR A O 1
ATOM 1505 N N . TRP A 1 199 ? -2.188 -11.481 1.015 1.00 95.56 199 TRP A N 1
ATOM 1506 C CA . TRP A 1 199 ? -2.003 -10.233 0.300 1.00 95.56 199 TRP A CA 1
ATOM 1507 C C . TRP A 1 199 ? -1.097 -9.290 1.090 1.00 95.56 199 TRP A C 1
ATOM 1509 O O . TRP A 1 199 ? -1.028 -9.358 2.319 1.00 95.56 199 TRP A O 1
ATOM 1519 N N . GLY A 1 200 ? -0.444 -8.387 0.374 1.00 94.94 200 GLY A N 1
ATOM 1520 C CA . GLY A 1 200 ? 0.225 -7.216 0.911 1.00 94.94 200 GLY A CA 1
ATOM 1521 C C . GLY A 1 200 ? 0.085 -6.083 -0.089 1.00 94.94 200 GLY A C 1
ATOM 1522 O O . GLY A 1 200 ? 0.326 -6.275 -1.283 1.00 94.94 200 GLY A O 1
ATOM 1523 N N . ALA A 1 201 ? -0.374 -4.928 0.391 1.00 96.69 201 ALA A N 1
ATOM 1524 C CA . ALA A 1 201 ? -0.694 -3.812 -0.474 1.00 96.69 201 ALA A CA 1
ATOM 1525 C C . ALA A 1 201 ? 0.243 -2.622 -0.261 1.00 96.69 201 ALA A C 1
ATOM 1527 O O . ALA A 1 201 ? 0.559 -2.262 0.877 1.00 96.69 201 ALA A O 1
ATOM 1528 N N . ILE A 1 202 ? 0.677 -2.012 -1.364 1.00 96.38 202 ILE A N 1
ATOM 1529 C CA . ILE A 1 202 ? 1.659 -0.920 -1.382 1.00 96.38 202 ILE A CA 1
ATOM 1530 C C . ILE A 1 202 ? 1.049 0.302 -2.069 1.00 96.38 202 ILE A C 1
ATOM 1532 O O . ILE A 1 202 ? 0.476 0.193 -3.150 1.00 96.38 202 ILE A O 1
ATOM 1536 N N . PHE A 1 203 ? 1.156 1.467 -1.425 1.00 97.38 203 PHE A N 1
ATOM 1537 C CA . PHE A 1 203 ? 0.599 2.737 -1.899 1.00 97.38 203 PHE A CA 1
ATOM 1538 C C . PHE A 1 203 ? 1.525 3.409 -2.922 1.00 97.38 203 PHE A C 1
ATOM 1540 O O . PHE A 1 203 ? 2.301 4.310 -2.579 1.00 97.38 203 PHE A O 1
ATOM 1547 N N . ALA A 1 204 ? 1.427 2.978 -4.179 1.00 96.75 204 ALA A N 1
ATOM 1548 C CA . ALA A 1 204 ? 2.265 3.434 -5.287 1.00 96.75 204 ALA A CA 1
ATOM 1549 C C . ALA A 1 204 ? 2.178 4.953 -5.517 1.00 96.75 204 ALA A C 1
ATOM 1551 O O . ALA A 1 204 ? 3.179 5.594 -5.839 1.00 96.75 204 ALA A O 1
ATOM 1552 N N . ASP A 1 205 ? 1.012 5.564 -5.287 1.00 95.75 205 ASP A N 1
ATOM 1553 C CA . ASP A 1 205 ? 0.804 7.016 -5.386 1.00 95.75 205 ASP A CA 1
ATOM 1554 C C . ASP A 1 205 ? 1.676 7.797 -4.402 1.00 95.75 205 ASP A C 1
ATOM 1556 O O . ASP A 1 205 ? 2.280 8.821 -4.748 1.00 95.75 205 ASP A O 1
ATOM 1560 N N . ARG A 1 206 ? 1.790 7.286 -3.177 1.00 92.50 206 ARG A N 1
ATOM 1561 C CA . ARG A 1 206 ? 2.615 7.872 -2.129 1.00 92.50 206 ARG A CA 1
ATOM 1562 C C . ARG A 1 206 ? 4.094 7.695 -2.415 1.00 92.50 206 ARG A C 1
ATOM 1564 O O . ARG A 1 206 ? 4.870 8.622 -2.158 1.00 92.50 206 ARG A O 1
ATOM 1571 N N . GLU A 1 207 ? 4.489 6.540 -2.933 1.00 92.62 207 GLU A N 1
ATOM 1572 C CA . GLU A 1 207 ? 5.879 6.277 -3.295 1.00 92.62 207 GLU A CA 1
ATOM 1573 C C . GLU A 1 207 ? 6.331 7.170 -4.441 1.00 92.62 207 GLU A C 1
ATOM 1575 O O . GLU A 1 207 ? 7.311 7.910 -4.293 1.00 92.62 207 GLU A O 1
ATOM 1580 N N . ALA A 1 208 ? 5.522 7.226 -5.497 1.00 95.12 208 ALA A N 1
ATOM 1581 C CA . ALA A 1 208 ? 5.687 8.121 -6.627 1.00 95.12 208 ALA A CA 1
ATOM 1582 C C . ALA A 1 208 ? 5.762 9.590 -6.186 1.00 95.12 208 ALA A C 1
ATOM 1584 O O . ALA A 1 208 ? 6.742 10.279 -6.473 1.00 95.12 208 ALA A O 1
ATOM 1585 N N . ALA A 1 209 ? 4.780 10.090 -5.429 1.00 93.94 209 ALA A N 1
ATOM 1586 C CA . ALA A 1 209 ? 4.747 11.495 -5.015 1.00 93.94 209 ALA A CA 1
ATOM 1587 C C . ALA A 1 209 ? 5.965 11.877 -4.157 1.00 93.94 209 ALA A C 1
ATOM 1589 O O . ALA A 1 209 ? 6.548 12.958 -4.311 1.00 93.94 209 ALA A O 1
ATOM 1590 N N . ARG A 1 210 ? 6.381 10.980 -3.257 1.00 91.75 210 ARG A N 1
ATOM 1591 C CA . ARG A 1 210 ? 7.567 11.168 -2.419 1.00 91.75 210 ARG A CA 1
ATOM 1592 C C . ARG A 1 210 ? 8.840 11.190 -3.258 1.00 91.75 210 ARG A C 1
ATOM 1594 O O . ARG A 1 210 ? 9.620 12.128 -3.095 1.00 91.75 210 ARG A O 1
ATOM 1601 N N . PHE A 1 211 ? 9.030 10.215 -4.146 1.00 94.06 211 PHE A N 1
ATOM 1602 C CA . PHE A 1 211 ? 10.167 10.156 -5.064 1.00 94.06 211 PHE A CA 1
ATOM 1603 C C . PHE A 1 211 ? 10.280 11.447 -5.873 1.00 94.06 211 PHE A C 1
ATOM 1605 O O . PHE A 1 211 ? 11.300 12.138 -5.818 1.00 94.06 211 PHE A O 1
ATOM 1612 N N . ARG A 1 212 ? 9.182 11.840 -6.529 1.00 95.62 212 ARG A N 1
ATOM 1613 C CA . ARG A 1 212 ? 9.109 13.037 -7.374 1.00 95.62 212 ARG A CA 1
ATOM 1614 C C . ARG A 1 212 ? 9.518 14.299 -6.616 1.00 95.62 212 ARG A C 1
ATOM 1616 O O . ARG A 1 212 ? 10.306 15.100 -7.116 1.00 95.62 212 ARG A O 1
ATOM 1623 N N . ARG A 1 213 ? 9.017 14.470 -5.388 1.00 93.50 213 ARG A N 1
ATOM 1624 C CA . ARG A 1 213 ? 9.343 15.619 -4.529 1.00 93.50 213 ARG A CA 1
ATOM 1625 C C . ARG A 1 213 ? 10.803 15.609 -4.078 1.00 93.50 213 ARG A C 1
ATOM 1627 O O . ARG A 1 213 ? 11.469 16.640 -4.152 1.00 93.50 213 ARG A O 1
ATOM 1634 N N . VAL A 1 214 ? 11.292 14.474 -3.580 1.00 91.75 214 VAL A N 1
ATOM 1635 C CA . VAL A 1 214 ? 12.632 14.386 -2.985 1.00 91.75 214 VAL A CA 1
ATOM 1636 C C . VAL A 1 214 ? 13.719 14.494 -4.046 1.00 91.75 214 VAL A C 1
ATOM 1638 O O . VAL A 1 214 ? 14.651 15.273 -3.869 1.00 91.75 214 VAL A O 1
ATOM 1641 N N . VAL A 1 215 ? 13.587 13.777 -5.161 1.00 94.19 215 VAL A N 1
ATOM 1642 C CA . VAL A 1 215 ? 14.588 13.791 -6.233 1.00 94.19 215 VAL A CA 1
ATOM 1643 C C . VAL A 1 215 ? 14.658 15.159 -6.904 1.00 94.19 215 VAL A C 1
ATOM 1645 O O . VAL A 1 215 ? 15.758 15.639 -7.168 1.00 94.19 215 VAL A O 1
ATOM 1648 N N . ARG A 1 216 ? 13.519 15.840 -7.101 1.00 95.00 216 ARG A N 1
ATOM 1649 C CA . ARG A 1 216 ? 13.509 17.223 -7.605 1.00 95.00 216 ARG A CA 1
ATOM 1650 C C . ARG A 1 216 ? 14.317 18.146 -6.699 1.00 95.00 216 ARG A C 1
ATOM 1652 O O . ARG A 1 216 ? 15.224 18.827 -7.169 1.00 95.00 216 ARG A O 1
ATOM 1659 N N . HIS A 1 217 ? 14.039 18.114 -5.398 1.00 93.75 217 HIS A N 1
ATOM 1660 C CA . HIS A 1 217 ? 14.755 18.952 -4.444 1.00 93.75 217 HIS A CA 1
ATOM 1661 C C . HIS A 1 217 ? 16.246 18.591 -4.358 1.00 93.75 217 HIS A C 1
ATOM 1663 O O . HIS A 1 217 ? 17.107 19.468 -4.310 1.00 93.75 217 HIS A O 1
ATOM 1669 N N . ALA A 1 218 ? 16.576 17.300 -4.389 1.00 91.88 218 ALA A N 1
ATOM 1670 C CA . ALA A 1 218 ? 17.958 16.848 -4.368 1.00 91.88 218 ALA A CA 1
ATOM 1671 C C . ALA A 1 218 ? 18.730 17.303 -5.614 1.00 91.88 218 ALA A C 1
ATOM 1673 O O . ALA A 1 218 ? 19.854 17.790 -5.482 1.00 91.88 218 ALA A O 1
ATOM 1674 N N . ALA A 1 219 ? 18.128 17.224 -6.804 1.00 93.31 219 ALA A N 1
ATOM 1675 C CA . ALA A 1 219 ? 18.717 17.734 -8.039 1.00 93.31 219 ALA A CA 1
ATOM 1676 C C . ALA A 1 219 ? 18.926 19.259 -7.987 1.00 93.31 219 ALA A C 1
ATOM 1678 O O . ALA A 1 219 ? 20.000 19.747 -8.336 1.00 93.31 219 ALA A O 1
ATOM 1679 N N . GLU A 1 220 ? 17.957 20.017 -7.461 1.00 93.88 220 GLU A N 1
ATOM 1680 C CA . GLU A 1 220 ? 18.077 21.471 -7.268 1.00 93.88 220 GLU A CA 1
ATOM 1681 C C . GLU A 1 220 ? 19.239 21.858 -6.342 1.00 93.88 220 GLU A C 1
ATOM 1683 O O . GLU A 1 220 ? 19.952 22.832 -6.614 1.00 93.88 220 GLU A O 1
ATOM 1688 N N . VAL A 1 221 ? 19.434 21.112 -5.250 1.00 92.81 221 VAL A N 1
ATOM 1689 C CA . VAL A 1 221 ? 20.494 21.354 -4.258 1.00 92.81 221 VAL A CA 1
ATOM 1690 C C . VAL A 1 221 ? 21.861 20.948 -4.802 1.00 92.81 221 VAL A C 1
ATOM 1692 O O . VAL A 1 221 ? 22.814 21.720 -4.711 1.00 92.81 221 VAL A O 1
ATOM 1695 N N . THR A 1 222 ? 21.957 19.755 -5.386 1.00 91.25 222 THR A N 1
ATOM 1696 C CA . THR A 1 222 ? 23.220 19.181 -5.882 1.00 91.25 222 THR A CA 1
ATOM 1697 C C . THR A 1 222 ? 23.643 19.729 -7.241 1.00 91.25 222 THR A C 1
ATOM 1699 O O . THR A 1 222 ? 24.778 19.507 -7.651 1.00 91.25 222 THR A O 1
ATOM 1702 N N . LYS A 1 223 ? 22.750 20.454 -7.930 1.00 94.44 223 LYS A N 1
ATOM 1703 C CA . LYS A 1 223 ? 22.912 20.879 -9.330 1.00 94.44 223 LYS A CA 1
ATOM 1704 C C . LYS A 1 223 ? 23.103 19.699 -10.285 1.00 94.44 223 LYS A C 1
ATOM 1706 O O . LYS A 1 223 ? 23.713 19.855 -11.338 1.00 94.44 223 LYS A O 1
ATOM 1711 N N . LEU A 1 224 ? 22.578 18.529 -9.917 1.00 93.38 224 LEU A N 1
ATOM 1712 C CA . LEU A 1 224 ? 22.585 17.357 -10.777 1.00 93.38 224 LEU A CA 1
ATOM 1713 C C . LEU A 1 224 ? 21.669 17.599 -11.980 1.00 93.38 224 LEU A C 1
ATOM 1715 O O . LEU A 1 224 ? 20.467 17.819 -11.826 1.00 93.38 224 LEU A O 1
ATOM 1719 N N . GLU A 1 225 ? 22.235 17.514 -13.180 1.00 95.56 225 GLU A N 1
ATOM 1720 C CA . GLU A 1 225 ? 21.459 17.506 -14.415 1.00 95.56 225 GLU A CA 1
ATOM 1721 C C . GLU A 1 225 ? 20.826 16.127 -14.613 1.00 95.56 225 GLU A C 1
ATOM 1723 O O . GLU A 1 225 ? 21.513 15.110 -14.715 1.00 95.56 225 GLU A O 1
ATOM 1728 N N . LEU A 1 226 ? 19.494 16.090 -14.640 1.00 95.50 226 LEU A N 1
ATOM 1729 C CA . LEU A 1 226 ? 18.743 14.851 -14.805 1.00 95.50 226 LEU A CA 1
ATOM 1730 C C . LEU A 1 226 ? 18.537 14.524 -16.296 1.00 95.50 226 LEU A C 1
ATOM 1732 O O . LEU A 1 226 ? 18.122 15.410 -17.058 1.00 95.50 226 LEU A O 1
ATOM 1736 N N . PRO A 1 227 ? 18.735 13.254 -16.709 1.00 95.38 227 PRO A N 1
ATOM 1737 C CA . PRO A 1 227 ? 18.334 12.776 -18.030 1.00 95.38 227 PRO A CA 1
ATOM 1738 C C . PRO A 1 227 ? 16.865 13.091 -18.340 1.00 95.38 227 PRO A C 1
ATOM 1740 O O . PRO A 1 227 ? 16.052 13.279 -17.434 1.00 95.38 227 PRO A O 1
ATOM 1743 N N . GLU A 1 228 ? 16.512 13.149 -19.624 1.00 95.50 228 GLU A N 1
ATOM 1744 C CA . GLU A 1 228 ? 15.142 13.452 -20.061 1.00 95.50 228 GLU A CA 1
ATOM 1745 C C . GLU A 1 228 ? 14.104 12.503 -19.457 1.00 95.50 228 GLU A C 1
ATOM 1747 O O . GLU A 1 228 ? 13.131 12.974 -18.871 1.00 95.50 228 GLU A O 1
ATOM 1752 N N . ASP A 1 229 ? 14.361 11.197 -19.488 1.00 93.44 229 ASP A N 1
ATOM 1753 C CA . ASP A 1 229 ? 13.443 10.195 -18.939 1.00 93.44 229 ASP A CA 1
ATOM 1754 C C . ASP A 1 229 ? 13.247 10.356 -17.426 1.00 93.44 229 ASP A C 1
ATOM 1756 O O . ASP A 1 229 ? 12.122 10.291 -16.929 1.00 93.44 229 ASP A O 1
ATOM 1760 N N . ALA A 1 230 ? 14.318 10.665 -16.687 1.00 95.12 230 ALA A N 1
ATOM 1761 C CA . ALA A 1 230 ? 14.226 10.956 -15.260 1.00 95.12 230 ALA A CA 1
ATOM 1762 C C . ALA A 1 230 ? 13.406 12.230 -14.994 1.00 95.12 230 ALA A C 1
ATOM 1764 O O . ALA A 1 230 ? 12.602 12.246 -14.068 1.00 95.12 230 ALA A O 1
ATOM 1765 N N . ARG A 1 231 ? 13.547 13.286 -15.811 1.00 96.50 231 ARG A N 1
ATOM 1766 C CA . ARG A 1 231 ? 12.718 14.503 -15.691 1.00 96.50 231 ARG A CA 1
ATOM 1767 C C . ARG A 1 231 ? 11.243 14.214 -15.969 1.00 96.50 231 ARG A C 1
ATOM 1769 O O . ARG A 1 231 ? 10.403 14.644 -15.184 1.00 96.50 231 ARG A O 1
ATOM 1776 N N . ARG A 1 232 ? 10.935 13.432 -17.012 1.00 96.88 232 ARG A N 1
ATOM 1777 C CA . ARG A 1 232 ? 9.562 12.987 -17.318 1.00 96.88 232 ARG A CA 1
ATOM 1778 C C . ARG A 1 232 ? 8.942 12.244 -16.135 1.00 96.88 232 ARG A C 1
ATOM 1780 O O . ARG A 1 232 ? 7.823 12.562 -15.745 1.00 96.88 232 ARG A O 1
ATOM 1787 N N . LEU A 1 233 ? 9.700 11.344 -15.506 1.00 95.81 233 LEU A N 1
ATOM 1788 C CA . LEU A 1 233 ? 9.272 10.634 -14.298 1.00 95.81 233 LEU A CA 1
ATOM 1789 C C . LEU A 1 233 ? 8.959 11.593 -13.132 1.00 95.81 233 LEU A C 1
ATOM 1791 O O . LEU A 1 233 ? 8.024 11.366 -12.368 1.00 95.81 233 LEU A O 1
ATOM 1795 N N . LEU A 1 234 ? 9.703 12.698 -12.990 1.00 97.12 234 LEU A N 1
ATOM 1796 C CA . LEU A 1 234 ? 9.413 13.715 -11.971 1.00 97.12 234 LEU A CA 1
ATOM 1797 C C . LEU A 1 234 ? 8.166 14.549 -12.281 1.00 97.12 234 LEU A C 1
ATOM 1799 O O . LEU A 1 234 ? 7.542 15.074 -11.352 1.00 97.12 234 LEU A O 1
ATOM 1803 N N . ASP A 1 235 ? 7.797 14.702 -13.547 1.00 97.25 235 ASP A N 1
ATOM 1804 C CA . ASP A 1 235 ? 6.707 15.578 -13.982 1.00 97.25 235 ASP A CA 1
ATOM 1805 C C . ASP A 1 235 ? 5.361 14.841 -14.112 1.00 97.25 235 ASP A C 1
ATOM 1807 O O . ASP A 1 235 ? 4.320 15.472 -13.942 1.00 97.25 235 ASP A O 1
ATOM 1811 N N . ASP A 1 236 ? 5.365 13.514 -14.270 1.00 97.31 236 ASP A N 1
ATOM 1812 C CA . ASP A 1 236 ? 4.161 12.693 -14.443 1.00 97.31 236 ASP A CA 1
ATOM 1813 C C . ASP A 1 236 ? 3.923 11.740 -13.253 1.00 97.31 236 ASP A C 1
ATOM 1815 O O . ASP A 1 236 ? 4.699 10.825 -12.981 1.00 97.31 236 ASP A O 1
ATOM 1819 N N . GLN A 1 237 ? 2.822 11.969 -12.529 1.00 95.75 237 GLN A N 1
ATOM 1820 C CA . GLN A 1 237 ? 2.433 11.165 -11.367 1.00 95.75 237 GLN A CA 1
ATOM 1821 C C . GLN A 1 237 ? 2.057 9.729 -11.747 1.00 95.75 237 GLN A C 1
ATOM 1823 O O . GLN A 1 237 ? 2.474 8.800 -11.062 1.00 95.75 237 GLN A O 1
ATOM 1828 N N . ARG A 1 238 ? 1.293 9.540 -12.827 1.00 96.06 238 ARG A N 1
ATOM 1829 C CA . ARG A 1 238 ? 0.816 8.216 -13.241 1.00 96.06 238 ARG A CA 1
ATOM 1830 C C . ARG A 1 238 ? 1.980 7.366 -13.734 1.00 96.06 238 ARG A C 1
ATOM 1832 O O . ARG A 1 238 ? 2.098 6.203 -13.372 1.00 96.06 238 ARG A O 1
ATOM 1839 N N . LEU A 1 239 ? 2.866 7.968 -14.519 1.00 97.75 239 LEU A N 1
ATOM 1840 C CA . LEU A 1 239 ? 4.080 7.311 -14.989 1.00 97.75 239 LEU A CA 1
ATOM 1841 C C . LEU A 1 239 ? 4.975 6.862 -13.825 1.00 97.75 239 LEU A C 1
ATOM 1843 O O . LEU A 1 239 ? 5.535 5.765 -13.854 1.00 97.75 239 LEU A O 1
ATOM 1847 N N . ALA A 1 240 ? 5.089 7.697 -12.787 1.00 98.06 240 ALA A N 1
ATOM 1848 C CA . ALA A 1 240 ? 5.813 7.348 -11.574 1.00 98.06 240 ALA A CA 1
ATOM 1849 C C . ALA A 1 240 ? 5.127 6.226 -10.786 1.00 98.06 240 ALA A C 1
ATOM 1851 O O . ALA A 1 240 ? 5.819 5.294 -10.394 1.00 98.06 240 ALA A O 1
ATOM 1852 N N . GLU A 1 241 ? 3.801 6.261 -10.614 1.00 98.31 241 GLU A N 1
ATOM 1853 C CA . GLU A 1 241 ? 3.035 5.161 -10.003 1.00 98.31 241 GLU A CA 1
ATOM 1854 C C . GLU A 1 241 ? 3.331 3.838 -10.709 1.00 98.31 241 GLU A C 1
ATOM 1856 O O . GLU A 1 241 ? 3.815 2.903 -10.085 1.00 98.31 241 GLU A O 1
ATOM 1861 N N . GLU A 1 242 ? 3.145 3.782 -12.025 1.00 98.31 242 GLU A N 1
ATOM 1862 C CA . GLU A 1 242 ? 3.362 2.569 -12.820 1.00 98.31 242 GLU A CA 1
ATOM 1863 C C . GLU A 1 242 ? 4.826 2.083 -12.784 1.00 98.31 242 GLU A C 1
ATOM 1865 O O . GLU A 1 242 ? 5.088 0.879 -12.811 1.00 98.31 242 GLU A O 1
ATOM 1870 N N . THR A 1 243 ? 5.790 3.006 -12.682 1.00 98.50 243 THR A N 1
ATOM 1871 C CA . THR A 1 243 ? 7.213 2.674 -12.494 1.00 98.50 243 THR A CA 1
ATOM 1872 C C . THR A 1 243 ? 7.465 2.030 -11.131 1.00 98.50 243 THR A C 1
ATOM 1874 O O . THR A 1 243 ? 8.173 1.026 -11.061 1.00 98.50 243 THR A O 1
ATOM 1877 N N . PHE A 1 244 ? 6.889 2.580 -10.058 1.00 98.00 244 PHE A N 1
ATOM 1878 C CA . PHE A 1 244 ? 6.996 2.004 -8.715 1.00 98.00 244 PHE A CA 1
ATOM 1879 C C . PHE A 1 244 ? 6.290 0.650 -8.637 1.00 98.00 244 PHE A C 1
ATOM 1881 O O . PHE A 1 244 ? 6.906 -0.304 -8.190 1.00 98.00 244 PHE A O 1
ATOM 1888 N N . VAL A 1 245 ? 5.099 0.499 -9.225 1.00 98.44 245 VAL A N 1
ATOM 1889 C CA . VAL A 1 245 ? 4.408 -0.802 -9.288 1.00 98.44 245 VAL A CA 1
ATOM 1890 C C . VAL A 1 245 ? 5.276 -1.883 -9.939 1.00 98.44 245 VAL A C 1
ATOM 1892 O O . VAL A 1 245 ? 5.362 -3.000 -9.429 1.00 98.44 245 VAL A O 1
ATOM 1895 N N . MET A 1 246 ? 5.946 -1.569 -11.054 1.00 98.38 246 MET A N 1
ATOM 1896 C CA . MET A 1 246 ? 6.875 -2.507 -11.688 1.00 98.38 246 MET A CA 1
ATOM 1897 C C . MET A 1 246 ? 8.072 -2.830 -10.784 1.00 98.38 246 MET A C 1
ATOM 1899 O O . MET A 1 246 ? 8.498 -3.985 -10.719 1.00 98.38 246 MET A O 1
ATOM 1903 N N . TRP A 1 247 ? 8.642 -1.817 -10.130 1.00 98.12 247 TRP A N 1
ATOM 1904 C CA . TRP A 1 247 ? 9.755 -2.000 -9.205 1.00 98.12 247 TRP A CA 1
ATOM 1905 C C . TRP A 1 247 ? 9.340 -2.906 -8.041 1.00 98.12 247 TRP A C 1
ATOM 1907 O O . TRP A 1 247 ? 9.965 -3.952 -7.860 1.00 98.12 247 TRP A O 1
ATOM 1917 N N . ASP A 1 248 ? 8.263 -2.571 -7.338 1.00 96.94 248 ASP A N 1
ATOM 1918 C CA . ASP A 1 248 ? 7.764 -3.284 -6.162 1.00 96.94 248 ASP A CA 1
ATOM 1919 C C . ASP A 1 248 ? 7.406 -4.732 -6.493 1.00 96.94 248 ASP A C 1
ATOM 1921 O O . ASP A 1 248 ? 7.815 -5.648 -5.782 1.00 96.94 248 ASP A O 1
ATOM 1925 N N . LEU A 1 249 ? 6.757 -4.980 -7.639 1.00 97.00 249 LEU A N 1
ATOM 1926 C CA . LEU A 1 249 ? 6.443 -6.339 -8.087 1.00 97.00 249 LEU A CA 1
ATOM 1927 C C . LEU A 1 249 ? 7.699 -7.226 -8.144 1.00 97.00 249 LEU A C 1
ATOM 1929 O O . LEU A 1 249 ? 7.694 -8.369 -7.674 1.00 97.00 249 LEU A O 1
ATOM 1933 N N . ILE A 1 250 ? 8.784 -6.709 -8.728 1.00 97.19 250 ILE A N 1
ATOM 1934 C CA . ILE A 1 250 ? 10.044 -7.448 -8.879 1.00 97.19 250 ILE A CA 1
ATOM 1935 C C . ILE A 1 250 ? 10.813 -7.499 -7.549 1.00 97.19 250 ILE A C 1
ATOM 1937 O O . ILE A 1 250 ? 11.414 -8.533 -7.227 1.00 97.19 250 ILE A O 1
ATOM 1941 N N . HIS A 1 251 ? 10.803 -6.404 -6.790 1.00 95.75 251 HIS A N 1
ATOM 1942 C CA . HIS A 1 251 ? 11.453 -6.270 -5.490 1.00 95.75 251 HIS A CA 1
ATOM 1943 C C . HIS A 1 251 ? 10.858 -7.250 -4.472 1.00 95.75 251 HIS A C 1
ATOM 1945 O O . HIS A 1 251 ? 11.575 -8.123 -3.982 1.00 95.75 251 HIS A O 1
ATOM 1951 N N . ASP A 1 252 ? 9.548 -7.196 -4.234 1.00 92.38 252 ASP A N 1
ATOM 1952 C CA . ASP A 1 252 ? 8.857 -8.006 -3.224 1.00 92.38 252 ASP A CA 1
ATOM 1953 C C 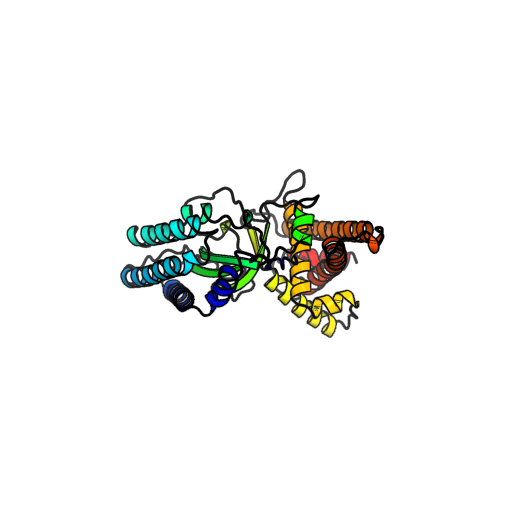. ASP A 1 252 ? 8.995 -9.494 -3.509 1.00 92.38 252 ASP A C 1
ATOM 1955 O O . ASP A 1 252 ? 9.267 -10.322 -2.638 1.00 92.38 252 ASP A O 1
ATOM 1959 N N . ARG A 1 253 ? 8.901 -9.846 -4.788 1.00 90.81 253 ARG A N 1
ATOM 1960 C CA . ARG A 1 253 ? 9.151 -11.207 -5.238 1.00 90.81 253 ARG A CA 1
ATOM 1961 C C . ARG A 1 253 ? 10.558 -11.693 -4.896 1.00 90.81 253 ARG A C 1
ATOM 1963 O O . ARG A 1 253 ? 10.773 -12.891 -4.691 1.00 90.81 253 ARG A O 1
ATOM 1970 N N . THR A 1 254 ? 11.534 -10.794 -4.893 1.00 90.25 254 THR A N 1
ATOM 1971 C CA . THR A 1 254 ? 12.933 -11.130 -4.631 1.00 90.25 254 THR A CA 1
ATOM 1972 C C . THR A 1 254 ? 13.173 -11.485 -3.164 1.00 90.25 254 THR A C 1
ATOM 1974 O O . THR A 1 254 ? 14.030 -12.339 -2.905 1.00 90.25 254 THR A O 1
ATOM 1977 N N . HIS A 1 255 ? 12.386 -10.950 -2.225 1.00 88.06 255 HIS A N 1
ATOM 1978 C CA . HIS A 1 255 ? 12.421 -11.378 -0.821 1.00 88.06 255 HIS A CA 1
ATOM 1979 C C . HIS A 1 255 ? 12.090 -12.866 -0.663 1.00 88.06 255 HIS A C 1
ATOM 1981 O O . HIS A 1 255 ? 12.760 -13.587 0.075 1.00 88.06 255 HIS A O 1
ATOM 1987 N N . MET A 1 256 ? 11.149 -13.374 -1.461 1.00 81.56 256 MET A N 1
ATOM 1988 C CA . MET A 1 256 ? 10.728 -14.780 -1.430 1.00 81.56 256 MET A CA 1
ATOM 1989 C C . MET A 1 256 ? 11.697 -15.747 -2.140 1.00 81.56 256 MET A C 1
ATOM 1991 O O . MET A 1 256 ? 11.383 -16.926 -2.314 1.00 81.56 256 MET A O 1
ATOM 1995 N N . ARG A 1 257 ? 12.871 -15.282 -2.588 1.00 76.25 257 ARG A N 1
ATOM 1996 C CA . ARG A 1 257 ? 13.846 -16.081 -3.350 1.00 76.25 257 ARG A CA 1
ATOM 1997 C C . ARG A 1 257 ? 15.181 -16.222 -2.623 1.00 76.25 257 ARG A C 1
ATOM 1999 O O . ARG A 1 257 ? 15.769 -15.237 -2.193 1.00 76.25 257 ARG A O 1
ATOM 2006 N N . GLY A 1 258 ? 15.716 -17.443 -2.622 1.00 74.56 258 GLY A N 1
ATOM 2007 C CA . GLY A 1 258 ? 16.992 -17.813 -2.001 1.00 74.56 258 GLY A CA 1
ATOM 2008 C C . GLY A 1 258 ? 16.834 -19.027 -1.083 1.00 74.56 258 GLY A C 1
ATOM 2009 O O . GLY A 1 258 ? 15.726 -19.531 -0.916 1.00 74.56 258 GLY A O 1
ATOM 2010 N N . ASP A 1 259 ? 17.932 -19.488 -0.480 1.00 65.00 259 ASP A N 1
ATOM 2011 C CA . ASP A 1 259 ? 17.924 -20.658 0.418 1.00 65.00 259 ASP A CA 1
ATOM 2012 C C . ASP A 1 259 ? 17.201 -20.387 1.754 1.00 65.00 259 ASP A C 1
ATOM 2014 O O . ASP A 1 259 ? 16.800 -21.318 2.450 1.00 65.00 259 ASP A O 1
ATOM 2018 N N . LEU A 1 260 ? 17.030 -19.108 2.110 1.00 65.75 260 LEU A N 1
ATOM 2019 C CA . LEU A 1 260 ? 16.321 -18.627 3.298 1.00 65.75 260 LEU A CA 1
ATOM 2020 C C . LEU A 1 260 ? 15.424 -17.439 2.902 1.00 65.75 260 LEU A C 1
ATOM 2022 O O . LEU A 1 260 ? 15.853 -16.294 3.045 1.00 65.75 260 LEU A O 1
ATOM 2026 N N . PRO A 1 261 ? 14.225 -17.690 2.344 1.00 63.25 261 PRO A N 1
ATOM 2027 C CA . PRO A 1 261 ? 13.341 -16.627 1.876 1.00 63.25 261 PRO A CA 1
ATOM 2028 C C . PRO A 1 261 ? 12.817 -15.775 3.039 1.00 63.25 261 PRO A C 1
ATOM 2030 O O . PRO A 1 261 ? 12.494 -16.289 4.113 1.00 63.25 261 PRO A O 1
ATOM 2033 N N . PHE A 1 262 ? 12.722 -14.472 2.796 1.00 64.12 262 PHE A N 1
ATOM 2034 C CA . PHE A 1 262 ? 12.129 -13.481 3.686 1.00 64.12 262 PHE A CA 1
ATOM 2035 C C . PHE A 1 262 ? 10.675 -13.239 3.258 1.00 64.12 262 PHE A C 1
ATOM 2037 O O . PHE A 1 262 ? 10.386 -13.180 2.064 1.00 64.12 262 PHE A O 1
ATOM 2044 N N . ASP A 1 263 ? 9.753 -13.129 4.216 1.00 63.97 263 ASP A N 1
ATOM 2045 C CA . ASP A 1 263 ? 8.367 -12.756 3.907 1.00 63.97 263 ASP A CA 1
ATOM 2046 C C . ASP A 1 263 ? 8.276 -11.222 3.931 1.00 63.97 263 ASP A C 1
ATOM 2048 O O . ASP A 1 263 ? 8.356 -10.648 5.025 1.00 63.97 263 ASP A O 1
ATOM 2052 N N . PRO A 1 264 ? 8.143 -10.551 2.768 1.00 57.03 264 PRO A N 1
ATOM 2053 C CA . PRO A 1 264 ? 8.156 -9.089 2.693 1.00 57.03 264 PRO A CA 1
ATOM 2054 C C . PRO A 1 264 ? 6.963 -8.449 3.411 1.00 57.03 264 PRO A C 1
ATOM 2056 O O . PRO A 1 264 ? 7.009 -7.275 3.774 1.00 57.03 264 PRO A O 1
ATOM 2059 N N . PHE A 1 265 ? 5.910 -9.225 3.676 1.00 56.75 265 PHE A N 1
ATOM 2060 C CA . PHE A 1 265 ? 4.675 -8.742 4.284 1.00 56.75 265 PHE A CA 1
ATOM 2061 C C . PHE A 1 265 ? 4.615 -9.000 5.797 1.00 56.75 265 PHE A C 1
ATOM 2063 O O . PHE A 1 265 ? 3.598 -8.712 6.432 1.00 56.75 265 PHE A O 1
ATOM 2070 N N . MET A 1 266 ? 5.707 -9.502 6.397 1.00 56.97 266 MET A N 1
ATOM 2071 C CA . MET A 1 266 ? 5.851 -9.664 7.847 1.00 56.97 266 MET A CA 1
ATOM 2072 C C . MET A 1 266 ? 6.843 -8.661 8.459 1.00 56.97 266 MET A C 1
ATOM 2074 O O . MET A 1 266 ? 8.044 -8.912 8.582 1.00 56.97 266 MET A O 1
ATOM 2078 N N . ILE A 1 267 ? 6.300 -7.564 8.990 1.00 59.00 267 ILE A N 1
ATOM 2079 C CA . ILE A 1 267 ? 6.993 -6.486 9.714 1.00 59.00 267 ILE A CA 1
ATOM 2080 C C . ILE A 1 267 ? 7.741 -7.023 10.951 1.00 59.00 267 ILE A C 1
ATOM 2082 O O . ILE A 1 267 ? 8.744 -6.447 11.378 1.00 59.00 267 ILE A O 1
ATOM 2086 N N . LYS A 1 268 ? 7.263 -8.115 11.572 1.00 56.69 268 LYS A N 1
ATOM 2087 C CA . LYS A 1 268 ? 7.836 -8.654 12.824 1.00 56.69 268 LYS A CA 1
ATOM 2088 C C . LYS A 1 268 ? 8.969 -9.665 12.667 1.00 56.69 268 LYS A C 1
ATOM 2090 O O . LYS A 1 268 ? 9.494 -10.096 13.703 1.00 56.69 268 LYS A O 1
ATOM 2095 N N . GLN A 1 269 ? 9.394 -10.032 11.456 1.00 58.97 269 GLN A N 1
ATOM 2096 C CA . GLN A 1 269 ? 10.693 -10.699 11.343 1.00 58.97 269 GLN A CA 1
ATOM 2097 C C . GLN A 1 269 ? 11.747 -9.760 11.971 1.00 58.97 269 GLN A C 1
ATOM 2099 O O . GLN A 1 269 ? 11.611 -8.542 11.922 1.00 58.97 269 GLN A O 1
ATOM 2104 N N . ARG A 1 270 ? 12.718 -10.279 12.729 1.00 63.16 270 ARG A N 1
ATOM 2105 C CA . ARG A 1 270 ? 13.712 -9.440 13.425 1.00 63.16 270 ARG A CA 1
ATOM 2106 C C . ARG A 1 270 ? 15.106 -9.857 13.005 1.00 63.16 270 ARG A C 1
ATOM 2108 O O . ARG A 1 270 ? 15.671 -10.790 13.566 1.00 63.16 270 ARG A O 1
ATOM 2115 N N . MET A 1 271 ? 15.676 -9.120 12.063 1.00 67.00 271 MET A N 1
ATOM 2116 C CA . MET A 1 271 ? 17.092 -9.183 11.718 1.00 67.00 271 MET A CA 1
ATOM 2117 C C . MET A 1 271 ? 17.871 -7.996 12.314 1.00 67.00 271 MET A C 1
ATOM 2119 O O . MET A 1 271 ? 17.308 -6.925 12.565 1.00 67.00 271 MET A O 1
ATOM 2123 N N . PRO A 1 272 ? 19.187 -8.149 12.558 1.00 81.69 272 PRO A N 1
ATOM 2124 C CA . PRO A 1 272 ? 20.091 -7.019 12.737 1.00 81.69 272 PRO A CA 1
ATOM 2125 C C . PRO A 1 272 ? 19.882 -5.950 11.654 1.00 81.69 272 PRO A C 1
ATOM 2127 O O . PRO A 1 272 ? 19.772 -6.279 10.477 1.00 81.69 272 PRO A O 1
ATOM 2130 N N . PHE A 1 273 ? 19.875 -4.669 12.039 1.00 81.06 273 PHE A N 1
ATOM 2131 C CA . PHE A 1 273 ? 19.500 -3.566 11.138 1.00 81.06 273 PHE A CA 1
ATOM 2132 C C . PHE A 1 273 ? 20.308 -3.523 9.825 1.00 81.06 273 PHE A C 1
ATOM 2134 O O . PHE A 1 273 ? 19.770 -3.152 8.792 1.00 81.06 273 PHE A O 1
ATOM 2141 N N . PHE A 1 274 ? 21.588 -3.913 9.850 1.00 83.56 274 PHE A N 1
ATOM 2142 C CA . PHE A 1 274 ? 22.437 -3.931 8.657 1.00 83.56 274 PHE A CA 1
ATOM 2143 C C . PHE A 1 274 ? 22.091 -5.080 7.703 1.00 83.56 274 PHE A C 1
ATOM 2145 O O . PHE A 1 274 ? 22.309 -4.954 6.504 1.00 83.56 274 PHE A O 1
ATOM 2152 N N . LEU A 1 275 ? 21.560 -6.196 8.218 1.00 86.19 275 LEU A N 1
ATOM 2153 C CA . LEU A 1 275 ? 21.084 -7.282 7.367 1.00 86.19 275 LEU A CA 1
ATOM 2154 C C . LEU A 1 275 ? 19.798 -6.873 6.652 1.00 86.19 275 LEU A C 1
ATOM 2156 O O . LEU A 1 275 ? 19.676 -7.178 5.476 1.00 86.19 275 LEU A O 1
ATOM 2160 N N . TYR A 1 276 ? 18.911 -6.115 7.313 1.00 84.75 276 TYR A N 1
ATOM 2161 C CA . TYR A 1 276 ? 17.795 -5.455 6.623 1.00 84.75 276 TYR A CA 1
ATOM 2162 C C . TYR A 1 276 ? 18.295 -4.566 5.490 1.00 84.75 276 TYR A C 1
ATOM 2164 O O . TYR A 1 276 ? 17.865 -4.725 4.360 1.00 84.75 276 TYR A O 1
ATOM 2172 N N . SER A 1 277 ? 19.278 -3.699 5.752 1.00 87.00 277 SER A N 1
ATOM 2173 C CA . SER A 1 277 ? 19.847 -2.830 4.713 1.00 87.00 277 SER A CA 1
ATOM 2174 C C . SER A 1 277 ? 20.353 -3.591 3.494 1.00 87.00 277 SER A C 1
ATOM 2176 O O . SER A 1 277 ? 20.157 -3.148 2.368 1.00 87.00 277 SER A O 1
ATOM 2178 N N . ILE A 1 278 ? 21.053 -4.704 3.723 1.00 90.25 2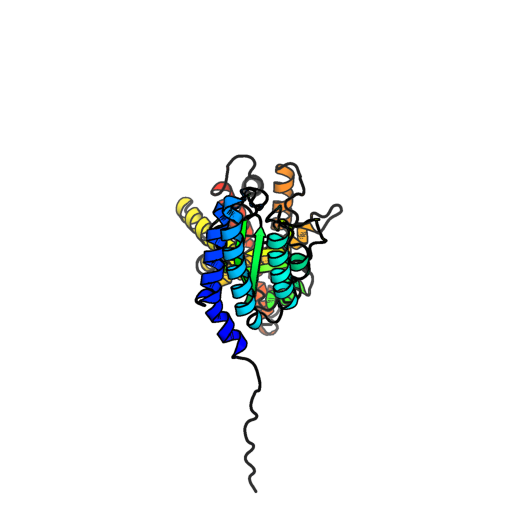78 ILE A N 1
ATOM 2179 C CA . ILE A 1 278 ? 21.621 -5.515 2.645 1.00 90.25 278 ILE A CA 1
ATOM 2180 C C . ILE A 1 278 ? 20.519 -6.265 1.898 1.00 90.25 278 ILE A C 1
ATOM 2182 O O . ILE A 1 278 ? 20.615 -6.392 0.682 1.00 90.25 278 ILE A O 1
ATOM 2186 N N . GLU A 1 279 ? 19.498 -6.749 2.599 1.00 89.88 279 GLU A N 1
ATOM 2187 C CA . GLU A 1 279 ? 18.377 -7.464 1.995 1.00 89.88 279 GLU A CA 1
ATOM 2188 C C . GLU A 1 279 ? 17.547 -6.549 1.088 1.00 89.88 279 GLU A C 1
ATOM 2190 O O . GLU A 1 279 ? 17.372 -6.857 -0.087 1.00 89.88 279 GLU A O 1
ATOM 2195 N N . GLU A 1 280 ? 17.158 -5.374 1.579 1.00 89.31 280 GLU A N 1
ATOM 2196 C CA . GLU A 1 280 ? 16.457 -4.360 0.783 1.00 89.31 280 GLU A CA 1
ATOM 2197 C C . GLU A 1 280 ? 17.288 -3.933 -0.436 1.00 89.31 280 GLU A C 1
ATOM 2199 O O . GLU A 1 280 ? 16.811 -3.934 -1.572 1.00 89.31 280 GLU A O 1
ATOM 2204 N N . LEU A 1 281 ? 18.586 -3.662 -0.229 1.00 92.44 281 LEU A N 1
ATOM 2205 C CA . LEU A 1 281 ? 19.493 -3.308 -1.321 1.00 92.44 281 LEU A CA 1
ATOM 2206 C C . LEU A 1 281 ? 19.645 -4.455 -2.336 1.00 92.44 281 LEU A C 1
ATOM 2208 O O . LEU A 1 281 ? 19.729 -4.207 -3.538 1.00 92.44 281 LEU A O 1
ATOM 2212 N N . ARG A 1 282 ? 19.675 -5.717 -1.889 1.00 93.56 282 ARG A N 1
ATOM 2213 C CA . ARG A 1 282 ? 19.717 -6.897 -2.768 1.00 93.56 282 ARG A CA 1
ATOM 2214 C C . ARG A 1 282 ? 18.460 -6.976 -3.630 1.00 93.56 282 ARG A C 1
ATOM 2216 O O . ARG A 1 282 ? 18.582 -7.256 -4.829 1.00 93.56 282 ARG A O 1
ATOM 2223 N N . CYS A 1 283 ? 17.286 -6.754 -3.045 1.00 94.44 283 CYS A N 1
ATOM 2224 C CA . CYS A 1 283 ? 16.012 -6.756 -3.758 1.00 94.44 283 CYS A CA 1
ATOM 2225 C C . CYS A 1 283 ? 15.965 -5.645 -4.813 1.00 94.44 283 CYS A C 1
ATOM 2227 O O . CYS A 1 283 ? 15.679 -5.929 -5.977 1.00 94.44 283 CYS A O 1
ATOM 2229 N N . ASP A 1 284 ? 16.401 -4.429 -4.485 1.00 95.81 284 ASP A N 1
ATOM 2230 C CA . ASP A 1 284 ? 16.434 -3.326 -5.455 1.00 95.81 284 ASP A CA 1
ATOM 2231 C C . ASP A 1 284 ? 17.445 -3.499 -6.569 1.00 95.81 284 ASP A C 1
ATOM 2233 O O . ASP A 1 284 ? 17.143 -3.239 -7.730 1.00 95.81 284 ASP A O 1
ATOM 2237 N N . LEU A 1 285 ? 18.659 -3.947 -6.248 1.00 96.19 285 LEU A N 1
ATOM 2238 C CA . LEU A 1 285 ? 19.666 -4.211 -7.273 1.00 96.19 285 LEU A CA 1
ATOM 2239 C C . LEU A 1 285 ? 19.246 -5.382 -8.168 1.00 96.19 285 LEU A C 1
ATOM 2241 O O . LEU A 1 285 ? 19.615 -5.431 -9.344 1.00 96.19 285 LEU A O 1
ATOM 2245 N N . THR A 1 286 ? 18.438 -6.306 -7.642 1.00 97.00 286 THR A N 1
ATOM 2246 C CA . THR A 1 286 ? 17.780 -7.326 -8.458 1.00 97.00 286 THR A CA 1
ATOM 2247 C C . THR A 1 286 ? 16.731 -6.692 -9.364 1.00 97.00 286 THR A C 1
ATOM 2249 O O . THR A 1 286 ? 16.813 -6.910 -10.571 1.00 97.00 286 THR A O 1
ATOM 2252 N N . ALA A 1 287 ? 15.827 -5.857 -8.845 1.00 97.62 287 ALA A N 1
ATOM 2253 C CA . ALA A 1 287 ? 14.843 -5.138 -9.654 1.00 97.62 287 ALA A CA 1
ATOM 2254 C C . ALA A 1 287 ? 15.503 -4.296 -10.760 1.00 97.62 287 ALA A C 1
ATOM 2256 O O . ALA A 1 287 ? 15.131 -4.416 -11.926 1.00 97.62 287 ALA A O 1
ATOM 2257 N N . PHE A 1 288 ? 16.571 -3.561 -10.440 1.00 98.25 288 PHE A N 1
ATOM 2258 C CA . PHE A 1 288 ? 17.391 -2.826 -11.404 1.00 98.25 288 PHE A CA 1
ATOM 2259 C C . PHE A 1 288 ? 17.942 -3.745 -12.503 1.00 98.25 288 PHE A C 1
ATOM 2261 O O . PHE A 1 288 ? 17.806 -3.464 -13.695 1.00 98.25 288 PHE A O 1
ATOM 2268 N N . ARG A 1 289 ? 18.562 -4.872 -12.126 1.00 98.25 289 ARG A N 1
ATOM 2269 C CA . ARG A 1 289 ? 19.136 -5.825 -13.088 1.00 98.25 289 ARG A CA 1
ATOM 2270 C C . ARG A 1 289 ? 18.068 -6.431 -13.994 1.00 98.25 289 ARG A C 1
ATOM 2272 O O . ARG A 1 289 ? 18.313 -6.613 -15.187 1.00 98.25 289 ARG A O 1
ATOM 2279 N N . GLU A 1 290 ? 16.917 -6.787 -13.440 1.00 98.25 290 GLU A N 1
ATOM 2280 C CA . GLU A 1 290 ? 15.806 -7.340 -14.209 1.00 98.25 290 GLU A CA 1
ATOM 2281 C C . GLU A 1 290 ? 15.200 -6.290 -15.147 1.00 98.25 290 GLU A C 1
ATOM 2283 O O . GLU A 1 290 ? 14.971 -6.594 -16.316 1.00 98.25 290 GLU A O 1
ATOM 2288 N N . ALA A 1 291 ? 15.078 -5.036 -14.711 1.00 98.50 291 ALA A N 1
ATOM 2289 C CA . ALA A 1 291 ? 14.665 -3.926 -15.563 1.00 98.50 291 ALA A CA 1
ATOM 2290 C C . ALA A 1 291 ? 15.624 -3.731 -16.758 1.00 98.50 291 ALA A C 1
ATOM 2292 O O . ALA A 1 291 ? 15.178 -3.649 -17.902 1.00 98.50 291 ALA A O 1
ATOM 2293 N N . VAL A 1 292 ? 16.946 -3.800 -16.546 1.00 98.62 292 VAL A N 1
ATOM 2294 C CA . VAL A 1 292 ? 17.941 -3.790 -17.643 1.00 98.62 292 VAL A CA 1
ATOM 2295 C C . VAL A 1 292 ? 17.728 -4.958 -18.617 1.00 98.62 292 VAL A C 1
ATOM 2297 O O . VAL A 1 292 ? 17.850 -4.790 -19.833 1.00 98.62 292 VAL A O 1
ATOM 2300 N N . ARG A 1 293 ? 17.437 -6.163 -18.109 1.00 98.50 293 ARG A N 1
ATOM 2301 C CA . ARG A 1 293 ? 17.191 -7.351 -18.949 1.00 98.50 293 ARG A CA 1
ATOM 2302 C C . ARG A 1 293 ? 15.928 -7.194 -19.788 1.00 98.50 293 ARG A C 1
ATOM 2304 O O . ARG A 1 293 ? 15.979 -7.465 -20.987 1.00 98.50 293 ARG A O 1
ATOM 2311 N N . ILE A 1 294 ? 14.837 -6.734 -19.179 1.00 98.38 294 ILE A N 1
ATOM 2312 C CA . ILE A 1 294 ? 13.563 -6.459 -19.853 1.00 9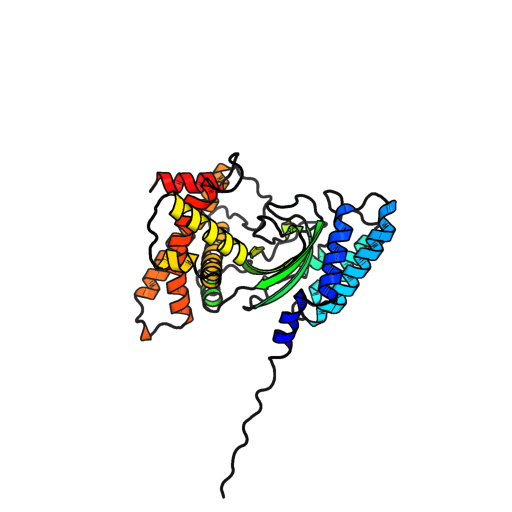8.38 294 ILE A CA 1
ATOM 2313 C C . ILE A 1 294 ? 13.768 -5.412 -20.947 1.00 98.38 294 ILE A C 1
ATOM 2315 O O . ILE A 1 294 ? 13.425 -5.672 -22.100 1.00 98.38 294 ILE A O 1
ATOM 2319 N N . GLN A 1 295 ? 14.414 -4.289 -20.618 1.00 98.19 295 GLN A N 1
ATOM 2320 C CA . GLN A 1 295 ? 14.684 -3.220 -21.575 1.00 98.19 295 GLN A CA 1
ATOM 2321 C C . GLN A 1 295 ? 15.480 -3.737 -22.779 1.00 98.19 295 GLN A C 1
ATOM 2323 O O . GLN A 1 295 ? 15.095 -3.501 -23.919 1.00 98.19 295 GLN A O 1
ATOM 2328 N N . ARG A 1 296 ? 16.566 -4.489 -22.552 1.00 98.38 296 ARG A N 1
ATOM 2329 C CA . ARG A 1 296 ? 17.384 -5.054 -23.642 1.00 98.38 296 ARG A CA 1
ATOM 2330 C C . ARG A 1 296 ? 16.611 -6.039 -24.510 1.00 98.38 296 ARG A C 1
ATOM 2332 O O . ARG A 1 296 ? 16.766 -6.012 -25.726 1.00 98.38 296 ARG A O 1
ATOM 2339 N N . ARG A 1 297 ? 15.808 -6.910 -23.892 1.00 97.69 297 ARG A N 1
ATOM 2340 C CA . ARG A 1 297 ? 14.993 -7.899 -24.603 1.00 97.69 297 ARG A CA 1
ATOM 2341 C C . ARG A 1 297 ? 13.985 -7.209 -25.519 1.00 97.69 297 ARG A C 1
ATOM 2343 O O . ARG A 1 297 ? 13.937 -7.540 -26.694 1.00 97.69 297 ARG A O 1
ATOM 2350 N N . LEU A 1 298 ? 13.228 -6.243 -25.001 1.00 97.94 298 LEU A N 1
ATOM 2351 C CA . LEU A 1 298 ? 12.177 -5.549 -25.754 1.00 97.94 298 LEU A CA 1
ATOM 2352 C C . LEU A 1 298 ? 12.725 -4.521 -26.753 1.00 97.94 298 LEU A C 1
ATOM 2354 O O . LEU A 1 298 ? 12.132 -4.310 -27.806 1.00 97.94 298 LEU A O 1
ATOM 2358 N N . ALA A 1 299 ? 13.883 -3.914 -26.481 1.00 97.31 299 ALA A N 1
ATOM 2359 C CA . ALA A 1 299 ? 14.560 -3.043 -27.443 1.00 97.31 299 ALA A CA 1
ATOM 2360 C C . ALA A 1 299 ? 15.114 -3.805 -28.662 1.00 97.31 299 ALA A C 1
ATOM 2362 O O . ALA A 1 299 ? 15.376 -3.186 -29.689 1.00 97.31 299 ALA A O 1
ATOM 2363 N N . ALA A 1 300 ? 15.313 -5.123 -28.550 1.00 97.62 300 ALA A N 1
ATOM 2364 C CA . ALA A 1 300 ? 15.752 -5.979 -29.652 1.00 97.62 300 ALA A CA 1
ATOM 2365 C C . ALA A 1 300 ? 14.596 -6.506 -30.523 1.00 97.62 300 ALA A C 1
ATOM 2367 O O . ALA A 1 300 ? 14.859 -7.063 -31.588 1.00 97.62 300 ALA A O 1
ATOM 2368 N N . VAL A 1 301 ? 13.345 -6.353 -30.076 1.00 97.56 301 VAL A N 1
ATOM 2369 C CA . VAL A 1 301 ? 12.143 -6.688 -30.855 1.00 97.56 301 VAL A CA 1
ATOM 2370 C C . VAL A 1 301 ? 11.849 -5.538 -31.818 1.00 97.56 301 VAL A C 1
ATOM 2372 O O . VAL A 1 301 ? 11.985 -4.371 -31.438 1.00 97.56 301 VAL A O 1
ATOM 2375 N N . ASP A 1 302 ? 11.461 -5.853 -33.058 1.00 97.06 302 ASP A N 1
ATOM 2376 C CA . ASP A 1 302 ? 11.042 -4.837 -34.028 1.00 97.06 302 ASP A CA 1
ATOM 2377 C C . ASP A 1 302 ? 9.874 -4.025 -33.433 1.00 97.06 302 ASP A C 1
ATOM 2379 O O . ASP A 1 302 ? 8.902 -4.626 -32.969 1.00 97.06 302 ASP A O 1
ATOM 2383 N N . PRO A 1 303 ? 9.926 -2.678 -33.419 1.00 96.81 303 PRO A N 1
ATOM 2384 C CA . PRO A 1 303 ? 8.817 -1.862 -32.932 1.00 96.81 303 PRO A CA 1
ATOM 2385 C C . PRO A 1 303 ? 7.459 -2.194 -33.570 1.00 96.81 303 PRO A C 1
ATOM 2387 O O . PRO A 1 303 ? 6.437 -1.996 -32.925 1.00 96.81 303 PRO A O 1
ATOM 2390 N N . ALA A 1 304 ? 7.425 -2.710 -34.804 1.00 96.62 304 ALA A N 1
ATOM 2391 C CA . ALA A 1 304 ? 6.191 -3.138 -35.466 1.00 96.62 304 ALA A CA 1
ATOM 2392 C C . ALA A 1 304 ? 5.599 -4.448 -34.905 1.00 96.62 304 ALA A C 1
ATOM 2394 O O . ALA A 1 304 ? 4.437 -4.752 -35.171 1.00 96.62 304 ALA A O 1
ATOM 2395 N N . GLU A 1 305 ? 6.386 -5.224 -34.155 1.00 97.19 305 GLU A N 1
ATOM 2396 C CA . GLU A 1 305 ? 5.986 -6.496 -33.540 1.00 97.19 305 GLU A CA 1
ATOM 2397 C C . GLU A 1 305 ? 5.635 -6.357 -32.050 1.00 97.19 305 GLU A C 1
ATOM 2399 O O . GLU A 1 305 ? 5.101 -7.298 -31.462 1.00 97.19 305 GLU A O 1
ATOM 2404 N N . ARG A 1 306 ? 5.918 -5.204 -31.429 1.00 97.25 306 ARG A N 1
ATOM 2405 C CA . ARG A 1 306 ? 5.607 -4.956 -30.017 1.00 97.25 306 ARG A CA 1
ATOM 2406 C C . ARG A 1 306 ? 4.137 -4.618 -29.817 1.00 97.25 306 ARG A C 1
ATOM 2408 O O . ARG A 1 306 ? 3.534 -3.864 -30.579 1.00 97.25 306 ARG A O 1
ATOM 2415 N N . THR A 1 307 ? 3.568 -5.165 -28.752 1.00 97.56 307 THR A N 1
ATOM 2416 C CA . THR A 1 307 ? 2.244 -4.767 -28.268 1.00 97.56 307 THR A CA 1
ATOM 2417 C C . THR A 1 307 ? 2.320 -3.425 -27.526 1.00 97.56 307 THR A C 1
ATOM 2419 O O . THR A 1 307 ? 3.399 -2.943 -27.175 1.00 97.56 307 THR A O 1
ATOM 2422 N N . ALA A 1 308 ? 1.167 -2.821 -27.226 1.00 97.25 308 ALA A N 1
ATOM 2423 C CA . ALA A 1 308 ? 1.124 -1.629 -26.375 1.00 97.25 308 ALA A CA 1
ATOM 2424 C C . ALA A 1 308 ? 1.643 -1.915 -24.950 1.00 97.25 308 ALA A C 1
ATOM 2426 O O . ALA A 1 308 ? 2.295 -1.060 -24.349 1.00 97.25 308 ALA A O 1
ATOM 2427 N N . ALA A 1 309 ? 1.394 -3.122 -24.430 1.00 97.44 309 ALA A N 1
ATOM 2428 C CA . ALA A 1 309 ? 1.919 -3.575 -23.149 1.00 97.44 309 ALA A CA 1
ATOM 2429 C C . ALA A 1 309 ? 3.449 -3.736 -23.183 1.00 97.44 309 ALA A C 1
ATOM 2431 O O . ALA A 1 309 ? 4.121 -3.296 -22.251 1.00 97.44 309 ALA A O 1
ATOM 2432 N N . ASP A 1 310 ? 4.019 -4.253 -24.279 1.00 97.94 310 ASP A N 1
ATOM 2433 C CA . ASP A 1 310 ? 5.474 -4.312 -24.479 1.00 97.94 310 ASP A CA 1
ATOM 2434 C C . ASP A 1 310 ? 6.109 -2.917 -24.505 1.00 97.94 310 ASP A C 1
ATOM 2436 O O . ASP A 1 310 ? 7.141 -2.697 -23.870 1.00 97.94 310 ASP A O 1
ATOM 2440 N N . ASP A 1 311 ? 5.508 -1.961 -25.220 1.00 98.12 311 ASP A N 1
ATOM 2441 C CA . ASP A 1 311 ? 6.001 -0.580 -25.261 1.00 98.12 311 ASP A CA 1
ATOM 2442 C C . ASP A 1 311 ? 5.938 0.078 -23.873 1.00 98.12 311 ASP A C 1
ATOM 2444 O O . ASP A 1 311 ? 6.908 0.710 -23.437 1.00 98.12 311 ASP A O 1
ATOM 2448 N N . ALA A 1 312 ? 4.836 -0.120 -23.143 1.00 97.88 312 ALA A N 1
ATOM 2449 C CA . ALA A 1 312 ? 4.692 0.374 -21.778 1.00 97.88 312 ALA A CA 1
ATOM 2450 C C . ALA A 1 312 ? 5.737 -0.253 -20.842 1.00 97.88 312 ALA A C 1
ATOM 2452 O O . ALA A 1 312 ? 6.422 0.473 -20.116 1.00 97.88 312 ALA A O 1
ATOM 2453 N N . LEU A 1 313 ? 5.912 -1.576 -20.897 1.00 98.25 313 LEU A N 1
ATOM 2454 C CA . LEU A 1 313 ? 6.887 -2.311 -20.095 1.00 98.25 313 LEU A CA 1
ATOM 2455 C C . LEU A 1 313 ? 8.325 -1.886 -20.418 1.00 98.25 313 LEU A C 1
ATOM 2457 O O . LEU A 1 313 ? 9.130 -1.712 -19.503 1.00 98.25 313 LEU A O 1
ATOM 2461 N N . LEU A 1 314 ? 8.658 -1.683 -21.695 1.00 98.31 314 LEU A N 1
ATOM 2462 C CA . LEU A 1 314 ? 9.966 -1.185 -22.121 1.00 98.31 314 LEU A CA 1
ATOM 2463 C C . LEU A 1 314 ? 10.260 0.198 -21.527 1.00 98.31 314 LEU A C 1
ATOM 2465 O O . LEU A 1 314 ? 11.361 0.423 -21.016 1.00 98.31 314 LEU A O 1
ATOM 2469 N N . GLU A 1 315 ? 9.285 1.109 -21.566 1.00 97.81 315 GLU A N 1
ATOM 2470 C CA . GLU A 1 315 ? 9.422 2.448 -20.991 1.00 97.81 315 GLU A CA 1
ATOM 2471 C C . GLU A 1 315 ? 9.621 2.386 -19.466 1.00 97.81 315 GLU A C 1
ATOM 2473 O O . GLU A 1 315 ? 10.596 2.944 -18.952 1.00 97.81 315 GLU A O 1
ATOM 2478 N N . ARG A 1 316 ? 8.769 1.644 -18.738 1.00 98.25 316 ARG A N 1
ATOM 2479 C CA . ARG A 1 316 ? 8.882 1.531 -17.270 1.00 98.25 316 ARG A CA 1
ATOM 2480 C C . ARG A 1 316 ? 10.173 0.816 -16.868 1.00 98.25 316 ARG A C 1
ATOM 2482 O O . ARG A 1 316 ? 10.803 1.229 -15.901 1.00 98.25 316 ARG A O 1
ATOM 2489 N N . ALA A 1 317 ? 10.658 -0.157 -17.641 1.00 98.25 317 ALA A N 1
ATOM 2490 C CA . ALA A 1 317 ? 11.945 -0.810 -17.391 1.00 98.25 317 ALA A CA 1
ATOM 2491 C C . ALA A 1 317 ? 13.138 0.166 -17.454 1.00 98.25 317 ALA A C 1
ATOM 2493 O O . ALA A 1 317 ? 14.094 0.040 -16.684 1.00 98.25 317 ALA A O 1
ATOM 2494 N N . GLY A 1 318 ? 13.099 1.158 -18.348 1.00 97.75 318 GLY A N 1
ATOM 2495 C CA . GLY A 1 318 ? 14.074 2.253 -18.346 1.00 97.75 318 GLY A CA 1
ATOM 2496 C C . GLY A 1 318 ? 13.945 3.129 -17.095 1.00 97.75 318 GLY A C 1
ATOM 2497 O O . GLY A 1 318 ? 14.937 3.455 -16.443 1.00 97.75 318 GLY A O 1
ATOM 2498 N N . MET A 1 319 ? 12.713 3.458 -16.707 1.00 98.12 319 MET A N 1
ATOM 2499 C CA . MET A 1 319 ? 12.434 4.346 -15.575 1.00 98.12 319 MET A CA 1
ATOM 2500 C C . MET A 1 319 ? 12.734 3.721 -14.213 1.00 98.12 319 MET A C 1
ATOM 2502 O O . MET A 1 319 ? 13.260 4.420 -13.350 1.00 98.12 319 MET A O 1
ATOM 2506 N N . VAL A 1 320 ? 12.506 2.416 -14.027 1.00 98.56 320 VAL A N 1
ATOM 2507 C CA . VAL A 1 320 ? 12.862 1.682 -12.798 1.00 98.56 320 VAL A CA 1
ATOM 2508 C C . VAL A 1 320 ? 14.357 1.811 -12.506 1.00 98.56 320 VAL A C 1
ATOM 2510 O O . VAL A 1 320 ? 14.748 2.002 -11.358 1.00 98.56 320 VAL A O 1
ATOM 2513 N N . GLN A 1 321 ? 15.210 1.788 -13.536 1.00 97.81 321 GLN A N 1
ATOM 2514 C CA . GLN A 1 321 ? 16.654 1.967 -13.353 1.00 97.81 321 GLN A CA 1
ATOM 2515 C C . GLN A 1 321 ? 16.982 3.340 -12.756 1.00 97.81 321 GLN A C 1
ATOM 2517 O O . GLN A 1 321 ? 17.786 3.436 -11.828 1.00 97.81 321 GLN A O 1
ATOM 2522 N N . HIS A 1 322 ? 16.341 4.403 -13.249 1.00 96.44 322 HIS A N 1
ATOM 2523 C CA . HIS A 1 322 ? 16.483 5.737 -12.671 1.00 96.44 322 HIS A CA 1
ATOM 2524 C C . HIS A 1 322 ? 15.881 5.815 -11.266 1.00 96.44 322 HIS A C 1
ATOM 2526 O O . HIS A 1 322 ? 16.518 6.373 -10.373 1.00 96.44 322 HIS A O 1
ATOM 2532 N N . ALA A 1 323 ? 14.692 5.243 -11.064 1.00 96.38 323 ALA A N 1
ATOM 2533 C CA . ALA A 1 323 ? 13.981 5.267 -9.794 1.00 96.38 323 ALA A CA 1
ATOM 2534 C C . ALA A 1 323 ? 14.806 4.626 -8.672 1.00 96.38 323 ALA A C 1
ATOM 2536 O O . ALA A 1 323 ? 15.059 5.285 -7.666 1.00 96.38 323 ALA A O 1
ATOM 2537 N N . VAL A 1 324 ? 15.329 3.413 -8.886 1.00 95.62 324 VAL A N 1
ATOM 2538 C CA . VAL A 1 324 ? 16.158 2.694 -7.904 1.00 95.62 324 VAL A CA 1
ATOM 2539 C C . VAL A 1 324 ? 17.366 3.530 -7.480 1.00 95.62 324 VAL A C 1
ATOM 2541 O O . VAL A 1 324 ? 17.600 3.732 -6.289 1.00 95.62 324 VAL A O 1
ATOM 2544 N N . ILE A 1 325 ? 18.134 4.044 -8.446 1.00 93.81 325 ILE A N 1
ATOM 2545 C CA . ILE A 1 325 ? 19.362 4.794 -8.154 1.00 93.81 325 ILE A CA 1
ATOM 2546 C C . ILE A 1 325 ? 19.043 6.111 -7.441 1.00 93.81 325 ILE A C 1
ATOM 2548 O O . ILE A 1 325 ? 19.650 6.426 -6.416 1.00 93.81 325 ILE A O 1
ATOM 2552 N N . LEU A 1 326 ? 18.089 6.885 -7.962 1.00 93.44 326 LEU A N 1
ATOM 2553 C CA . LEU A 1 326 ? 17.771 8.210 -7.434 1.00 93.44 326 LEU A CA 1
ATOM 2554 C C . LEU A 1 326 ? 17.076 8.127 -6.068 1.00 93.44 326 LEU A C 1
ATOM 2556 O O . LEU A 1 326 ? 17.401 8.927 -5.189 1.00 93.44 326 LEU A O 1
ATOM 2560 N N . ASP A 1 327 ? 16.181 7.157 -5.847 1.00 91.50 327 ASP A N 1
ATOM 2561 C CA . ASP A 1 327 ? 15.548 6.958 -4.539 1.00 91.50 327 ASP A CA 1
ATOM 2562 C C . ASP A 1 327 ? 16.597 6.519 -3.510 1.00 91.50 327 ASP A C 1
ATOM 2564 O O . ASP A 1 327 ? 16.719 7.140 -2.451 1.00 91.50 327 ASP A O 1
ATOM 2568 N N . ARG A 1 328 ? 17.449 5.535 -3.841 1.00 89.50 328 ARG A N 1
ATOM 2569 C CA . ARG A 1 328 ? 18.461 5.032 -2.900 1.00 89.50 328 ARG A CA 1
ATOM 2570 C C . ARG A 1 328 ? 19.526 6.064 -2.542 1.00 89.50 328 ARG A C 1
ATOM 2572 O O . ARG A 1 328 ? 19.896 6.146 -1.371 1.00 89.50 328 ARG A O 1
ATOM 2579 N N . ILE A 1 329 ? 19.977 6.883 -3.493 1.00 87.62 329 ILE A N 1
ATOM 2580 C CA . ILE A 1 329 ? 20.962 7.942 -3.223 1.00 87.62 329 ILE A CA 1
ATOM 2581 C C . ILE A 1 329 ? 20.333 9.101 -2.438 1.00 87.62 329 ILE A C 1
ATOM 2583 O O . ILE A 1 329 ? 20.911 9.563 -1.452 1.00 87.62 329 ILE A O 1
ATOM 2587 N N . PHE A 1 330 ? 19.165 9.599 -2.861 1.00 86.56 330 PHE A N 1
ATOM 2588 C CA . PHE A 1 330 ? 18.648 10.870 -2.347 1.00 86.56 330 PHE A CA 1
ATOM 2589 C C . PHE A 1 330 ? 17.651 10.730 -1.209 1.00 86.56 330 PHE A C 1
ATOM 2591 O O . PHE A 1 330 ? 17.727 11.485 -0.239 1.00 86.56 330 PHE A O 1
ATOM 2598 N N . ARG A 1 331 ? 16.715 9.783 -1.272 1.00 75.06 331 ARG A N 1
ATOM 2599 C CA . ARG A 1 331 ? 15.645 9.713 -0.273 1.00 75.06 331 ARG A CA 1
ATOM 2600 C C . ARG A 1 331 ? 16.176 9.433 1.116 1.00 75.06 331 ARG A C 1
ATOM 2602 O O . ARG A 1 331 ? 15.808 10.127 2.067 1.00 75.06 331 ARG A O 1
ATOM 2609 N N . PHE A 1 332 ? 17.039 8.438 1.245 1.00 65.81 332 PHE A N 1
ATOM 2610 C CA . PHE A 1 332 ? 17.389 7.900 2.556 1.00 65.81 332 PHE A CA 1
ATOM 2611 C C . PHE A 1 332 ? 18.565 8.615 3.229 1.00 65.81 332 PHE A C 1
ATOM 2613 O O . PHE A 1 332 ? 18.776 8.459 4.430 1.00 65.81 332 PHE A O 1
ATOM 2620 N N . ALA A 1 333 ? 19.268 9.480 2.491 1.00 59.66 333 ALA A N 1
ATOM 2621 C CA . ALA A 1 333 ? 20.155 10.487 3.070 1.00 59.66 333 ALA A CA 1
ATOM 2622 C C . ALA A 1 333 ? 19.382 11.698 3.636 1.00 59.66 333 ALA A C 1
ATOM 2624 O O . ALA A 1 333 ? 19.890 12.390 4.523 1.00 59.66 333 ALA A O 1
ATOM 2625 N N . ILE A 1 334 ? 18.167 11.962 3.133 1.00 59.44 334 ILE A N 1
ATOM 2626 C CA . ILE A 1 334 ? 17.427 13.210 3.381 1.00 59.44 334 ILE A CA 1
ATOM 2627 C C . ILE A 1 334 ? 16.214 13.010 4.309 1.00 59.44 334 ILE A C 1
ATOM 2629 O O . ILE A 1 334 ? 15.874 13.918 5.067 1.00 59.44 334 ILE A O 1
ATOM 2633 N N . THR A 1 335 ? 15.570 11.839 4.302 1.00 60.75 335 THR A N 1
ATOM 2634 C CA . THR A 1 335 ? 14.314 11.585 5.033 1.00 60.75 335 THR A CA 1
ATOM 2635 C C . THR A 1 335 ? 14.444 10.462 6.072 1.00 60.75 335 THR A C 1
ATOM 2637 O O . THR A 1 335 ? 15.092 9.446 5.831 1.00 60.75 335 THR A O 1
ATOM 2640 N N . GLY A 1 336 ? 13.814 10.645 7.241 1.00 63.50 336 GLY A N 1
ATOM 2641 C CA . GLY A 1 336 ? 13.796 9.672 8.344 1.00 63.50 336 GLY A CA 1
ATOM 2642 C C . GLY A 1 336 ? 14.800 9.948 9.475 1.00 63.50 336 GLY A C 1
ATOM 2643 O O . GLY A 1 336 ? 15.592 10.889 9.432 1.00 63.50 336 GLY A O 1
ATOM 2644 N N . SER A 1 337 ? 14.747 9.131 10.534 1.00 66.31 337 SER A N 1
ATOM 2645 C CA . SER A 1 337 ? 15.721 9.185 11.636 1.00 66.31 337 SER A CA 1
ATOM 2646 C C . SER A 1 337 ? 17.124 8.826 11.138 1.00 66.31 337 SER A C 1
ATOM 2648 O O . SER A 1 337 ? 17.279 7.994 10.251 1.00 66.31 337 SER A O 1
ATOM 2650 N N . ARG A 1 338 ? 18.169 9.403 11.742 1.00 68.00 338 ARG A N 1
ATOM 2651 C CA . ARG A 1 338 ? 19.573 9.027 11.470 1.00 68.00 338 ARG A CA 1
ATOM 2652 C C . ARG A 1 338 ? 20.048 7.830 12.299 1.00 68.00 338 ARG A C 1
ATOM 2654 O O . ARG A 1 338 ? 21.179 7.380 12.151 1.00 68.00 338 ARG A O 1
ATOM 2661 N N . VAL A 1 339 ? 19.209 7.326 13.201 1.00 73.88 339 VAL A N 1
ATOM 2662 C CA . VAL A 1 339 ? 19.550 6.224 14.104 1.00 73.88 339 VAL A CA 1
ATOM 2663 C C . VAL A 1 339 ? 18.956 4.934 13.558 1.00 73.88 339 VAL A C 1
ATOM 2665 O O . VAL A 1 339 ? 17.739 4.778 13.556 1.00 73.88 339 VAL A O 1
ATOM 2668 N N . ARG A 1 340 ? 19.823 4.001 13.137 1.00 75.12 340 ARG A N 1
ATOM 2669 C CA . ARG A 1 340 ? 19.444 2.664 12.631 1.00 75.12 340 ARG A CA 1
ATOM 2670 C C . ARG A 1 340 ? 18.417 2.703 11.486 1.00 75.12 340 ARG A C 1
ATOM 2672 O O . ARG A 1 340 ? 17.506 1.886 11.442 1.00 75.12 340 ARG A O 1
ATOM 2679 N N . ASN A 1 341 ? 18.587 3.644 10.561 1.00 77.75 341 ASN A N 1
ATOM 2680 C CA . ASN A 1 341 ? 17.833 3.694 9.312 1.00 77.75 341 ASN A CA 1
ATOM 2681 C C . ASN A 1 341 ? 18.471 2.728 8.308 1.00 77.75 341 ASN A C 1
ATOM 2683 O O . ASN A 1 341 ? 19.566 2.993 7.804 1.00 77.75 341 ASN A O 1
ATOM 2687 N N . TYR A 1 342 ? 17.821 1.584 8.090 1.00 79.94 342 TYR A N 1
ATOM 2688 C CA . TYR A 1 342 ? 18.379 0.533 7.249 1.00 79.94 342 TYR A CA 1
ATOM 2689 C C . TYR A 1 342 ? 18.417 0.945 5.773 1.00 79.94 342 TYR A C 1
ATOM 2691 O O . TYR A 1 342 ? 19.419 0.679 5.108 1.00 79.94 342 TYR A O 1
ATOM 2699 N N . ASP A 1 343 ? 17.413 1.674 5.292 1.00 78.19 343 ASP A N 1
ATOM 2700 C CA . ASP A 1 343 ? 17.401 2.183 3.926 1.00 78.19 343 ASP A CA 1
ATOM 2701 C C . ASP A 1 343 ? 18.548 3.175 3.678 1.00 78.19 343 ASP A C 1
ATOM 2703 O O . ASP A 1 343 ? 19.188 3.159 2.626 1.00 78.19 343 ASP A O 1
ATOM 2707 N N . GLY A 1 344 ? 18.856 4.008 4.680 1.00 83.06 344 GLY A N 1
ATOM 2708 C CA . GLY A 1 344 ? 19.955 4.976 4.631 1.00 83.06 344 GLY A CA 1
ATOM 2709 C C . GLY A 1 344 ? 21.324 4.317 4.499 1.00 83.06 344 GLY A C 1
ATOM 2710 O O . GLY A 1 344 ? 22.164 4.790 3.735 1.00 83.06 344 GLY A O 1
ATOM 2711 N N . LEU A 1 345 ? 21.547 3.200 5.198 1.00 86.62 345 LEU A N 1
ATOM 2712 C CA . LEU A 1 345 ? 22.776 2.419 5.047 1.00 86.62 345 LEU A CA 1
ATOM 2713 C C . LEU A 1 345 ? 22.866 1.784 3.650 1.00 86.62 345 LEU A C 1
ATOM 2715 O O . LEU A 1 345 ? 23.927 1.855 3.035 1.00 86.62 345 LEU A O 1
ATOM 2719 N N . GLY A 1 346 ? 21.771 1.222 3.123 1.00 86.56 346 GLY A N 1
ATOM 2720 C CA . GLY A 1 346 ? 21.738 0.678 1.759 1.00 86.56 346 GLY A CA 1
ATOM 2721 C C . GLY A 1 346 ? 22.113 1.728 0.705 1.00 86.56 346 GLY A C 1
ATOM 2722 O O . GLY A 1 346 ? 22.978 1.487 -0.136 1.00 86.56 346 GLY A O 1
ATOM 2723 N N . GLY A 1 347 ? 21.547 2.934 0.820 1.00 88.00 347 GLY A N 1
ATOM 2724 C CA . GLY A 1 347 ? 21.881 4.071 -0.041 1.00 88.00 347 GLY A CA 1
ATOM 2725 C C . GLY A 1 347 ? 23.347 4.506 0.042 1.00 88.00 347 GLY A C 1
ATOM 2726 O O . GLY A 1 347 ? 23.981 4.740 -0.984 1.00 88.00 347 GLY A O 1
ATOM 2727 N N . GLN A 1 348 ? 23.923 4.561 1.248 1.00 87.00 348 GLN A N 1
ATOM 2728 C CA . GLN A 1 348 ? 25.340 4.900 1.441 1.00 87.00 348 GLN A CA 1
ATOM 2729 C C . GLN A 1 348 ? 26.282 3.859 0.834 1.00 87.00 348 GLN A C 1
ATOM 2731 O O . GLN A 1 348 ? 27.295 4.232 0.248 1.00 87.00 348 GLN A O 1
ATOM 2736 N N . LEU A 1 349 ? 25.960 2.569 0.965 1.00 89.88 349 LEU A N 1
ATOM 2737 C CA . LEU A 1 349 ? 26.751 1.491 0.369 1.00 89.88 349 LEU A CA 1
ATOM 2738 C C . LEU A 1 349 ? 26.743 1.577 -1.158 1.00 89.88 349 LEU A C 1
ATOM 2740 O O . LEU A 1 349 ? 27.799 1.464 -1.775 1.00 89.88 349 LEU A O 1
ATOM 2744 N N . LEU A 1 350 ? 25.572 1.822 -1.752 1.00 90.94 350 LEU A N 1
ATOM 2745 C CA . LEU A 1 350 ? 25.449 2.023 -3.193 1.00 90.94 350 LEU A CA 1
ATOM 2746 C C . LEU A 1 350 ? 26.226 3.262 -3.653 1.00 90.94 350 LEU A C 1
ATOM 2748 O O . LEU A 1 350 ? 26.999 3.178 -4.601 1.00 90.94 350 LEU A O 1
ATOM 2752 N N . PHE A 1 351 ? 26.062 4.393 -2.961 1.00 88.06 351 PHE A N 1
ATOM 2753 C CA . PHE A 1 351 ? 26.761 5.634 -3.291 1.00 88.06 351 PHE A CA 1
ATOM 2754 C C . PHE A 1 351 ? 28.283 5.508 -3.167 1.00 88.06 351 PHE A C 1
ATOM 2756 O O . PHE A 1 351 ? 28.993 6.059 -3.989 1.00 88.06 351 PHE A O 1
ATOM 2763 N N . ALA A 1 352 ? 28.793 4.795 -2.160 1.00 88.44 352 ALA A N 1
ATOM 2764 C CA . ALA A 1 352 ? 30.231 4.589 -1.987 1.00 88.44 352 ALA A CA 1
ATOM 2765 C C . ALA A 1 352 ? 30.846 3.649 -3.038 1.00 88.44 352 ALA A C 1
ATOM 2767 O O . ALA A 1 352 ? 32.066 3.631 -3.198 1.00 88.44 352 ALA A O 1
ATOM 2768 N N . TRP A 1 353 ? 30.023 2.825 -3.690 1.00 89.25 353 TRP A N 1
ATOM 2769 C CA . TRP A 1 353 ? 30.454 1.936 -4.765 1.00 89.25 353 TRP A CA 1
ATOM 2770 C C . TRP A 1 353 ? 30.503 2.636 -6.132 1.00 89.25 353 TRP A C 1
ATOM 2772 O O . TRP A 1 353 ? 31.382 2.309 -6.932 1.00 89.25 353 TRP A O 1
ATOM 2782 N N . LEU A 1 354 ? 29.563 3.555 -6.389 1.00 86.62 354 LEU A N 1
ATOM 2783 C CA . LEU A 1 354 ? 29.527 4.426 -7.573 1.00 86.62 354 LEU A CA 1
ATOM 2784 C C . LEU A 1 354 ? 30.664 5.455 -7.544 1.00 86.62 354 LEU A C 1
ATOM 2786 O O . LEU A 1 354 ? 31.196 5.743 -8.641 1.00 86.62 354 LEU A O 1
#